Protein AF-A0A838ED15-F1 (afdb_monomer_lite)

Radius of gyration: 22.45 Å; chains: 1; bounding box: 53×64×68 Å

Sequence (338 aa):
MRDLQTLVDGADEAALLLAVDGLCAARDWDELADLARRCRDALELGRQLWAIAMHIDYRLALEGPPAHAAAVLRPGAGRFALGPLTEVAASTHDWDSLAPHIEDPASTGAVAQERVLRGEDLRGRAPLGELPLILGGFEPAYPLPRYRDRSAAFGEPGAATRSLPPARATPPGAALPADAATDALEAVVETWTATSAGQVRAVAADSGAAGAVGLLAAEAALQPITAAEGLALLQWAGASGGAYGRRRGGGAGRFAAWWAAAALAGVEWPEDLAEMEAFGEELGAAIGELSWFRWRAEGAATAGWQLHLAVADPVDGLAWAVAATDRRDDDALPGPRT

Structure (mmCIF, N/CA/C/O backbone):
data_AF-A0A838ED15-F1
#
_entry.id   AF-A0A838ED15-F1
#
loop_
_atom_site.group_PDB
_atom_site.id
_atom_site.type_symbol
_atom_site.label_atom_id
_atom_site.label_alt_id
_atom_site.label_comp_id
_atom_site.label_asym_id
_atom_site.label_entity_id
_atom_site.label_seq_id
_atom_site.pdbx_PDB_ins_code
_atom_site.Cartn_x
_atom_site.Cartn_y
_atom_site.Cartn_z
_atom_site.occupancy
_atom_site.B_iso_or_equiv
_atom_site.auth_seq_id
_atom_site.auth_comp_id
_atom_site.auth_asym_id
_atom_site.auth_atom_id
_atom_site.pdbx_PDB_model_num
ATOM 1 N N . MET A 1 1 ? 15.561 7.613 -40.001 1.00 52.62 1 MET A N 1
ATOM 2 C CA . MET A 1 1 ? 15.620 7.654 -38.526 1.00 52.62 1 MET A CA 1
ATOM 3 C C . MET A 1 1 ? 16.597 8.742 -38.129 1.00 52.62 1 MET A C 1
ATOM 5 O O . MET A 1 1 ? 17.658 8.810 -38.737 1.00 52.62 1 MET A O 1
ATOM 9 N N . ARG A 1 2 ? 16.225 9.635 -37.203 1.00 62.16 2 ARG A N 1
ATOM 10 C CA . ARG A 1 2 ? 17.209 10.506 -36.539 1.00 62.16 2 ARG A CA 1
ATOM 11 C C . ARG A 1 2 ? 18.180 9.594 -35.785 1.00 62.16 2 ARG A C 1
ATOM 13 O O . ARG A 1 2 ? 17.726 8.609 -35.212 1.00 62.16 2 ARG A O 1
ATOM 20 N N . ASP A 1 3 ? 19.472 9.889 -35.824 1.00 87.12 3 ASP A N 1
ATOM 21 C CA . ASP A 1 3 ? 20.458 9.134 -35.053 1.00 87.12 3 ASP A CA 1
ATOM 22 C C . ASP A 1 3 ? 20.213 9.359 -33.551 1.00 87.12 3 ASP A C 1
ATOM 24 O O . ASP A 1 3 ? 20.334 10.483 -33.060 1.00 87.12 3 ASP A O 1
ATOM 28 N N . LEU A 1 4 ? 19.821 8.301 -32.834 1.00 90.12 4 LEU A N 1
ATOM 29 C CA . LEU A 1 4 ? 19.543 8.370 -31.399 1.00 90.12 4 LEU A CA 1
ATOM 30 C C . LEU A 1 4 ? 20.801 8.700 -30.594 1.00 90.12 4 LEU A C 1
ATOM 32 O O . LEU A 1 4 ? 20.693 9.370 -29.569 1.00 90.12 4 LEU A O 1
ATOM 36 N N . GLN A 1 5 ? 21.987 8.301 -31.071 1.00 91.44 5 GLN A N 1
ATOM 37 C CA . GLN A 1 5 ? 23.235 8.645 -30.397 1.00 91.44 5 GLN A CA 1
ATOM 38 C C . GLN A 1 5 ? 23.461 10.156 -30.419 1.00 91.44 5 GLN A C 1
ATOM 40 O O . GLN A 1 5 ? 23.733 10.743 -29.378 1.00 91.44 5 GLN A O 1
ATOM 45 N N . THR A 1 6 ? 23.223 10.807 -31.560 1.00 91.62 6 THR A N 1
ATOM 46 C CA . THR A 1 6 ? 23.259 12.273 -31.663 1.00 91.62 6 THR A CA 1
ATOM 47 C C . THR A 1 6 ? 22.301 12.953 -30.670 1.00 91.62 6 THR A C 1
ATOM 49 O O . THR A 1 6 ? 22.641 13.997 -30.120 1.00 91.62 6 THR A O 1
ATOM 52 N N . LEU A 1 7 ? 21.119 12.383 -30.395 1.00 92.00 7 LEU A N 1
ATOM 53 C CA . LEU A 1 7 ? 20.188 12.947 -29.401 1.00 92.00 7 LEU A CA 1
ATOM 54 C C . LEU A 1 7 ? 20.712 12.801 -27.963 1.00 92.00 7 LEU A C 1
ATOM 56 O O . LEU A 1 7 ? 20.627 13.747 -27.179 1.00 92.00 7 LEU A O 1
ATOM 60 N N . VAL A 1 8 ? 21.296 11.646 -27.633 1.00 92.56 8 VAL A N 1
ATOM 61 C CA . VAL A 1 8 ? 21.947 11.389 -26.336 1.00 92.56 8 VAL A CA 1
ATOM 62 C C . VAL A 1 8 ? 23.158 12.313 -26.145 1.00 92.56 8 VAL A C 1
ATOM 64 O O . VAL A 1 8 ? 23.286 12.973 -25.111 1.00 92.56 8 VAL A O 1
ATOM 67 N N . ASP A 1 9 ? 23.992 12.457 -27.175 1.00 90.31 9 ASP A N 1
ATOM 68 C CA . ASP A 1 9 ? 25.150 13.358 -27.205 1.00 90.31 9 ASP A CA 1
ATOM 69 C C . ASP A 1 9 ? 24.749 14.842 -27.262 1.00 90.31 9 ASP A C 1
ATOM 71 O O . ASP A 1 9 ? 25.534 15.731 -26.927 1.00 90.31 9 ASP A O 1
ATOM 75 N N . GLY A 1 10 ? 23.521 15.149 -27.662 1.00 90.50 10 GLY A N 1
ATOM 76 C CA . GLY A 1 10 ? 22.945 16.486 -27.554 1.00 90.50 10 GLY A CA 1
ATOM 77 C C . GLY A 1 10 ? 22.373 16.783 -26.168 1.00 90.50 10 GLY A C 1
ATOM 78 O O . GLY A 1 10 ? 22.245 17.949 -25.813 1.00 90.50 10 GLY A O 1
ATOM 79 N N . ALA A 1 11 ? 22.057 15.745 -25.383 1.00 90.25 11 ALA A N 1
ATOM 80 C CA . ALA A 1 11 ? 21.231 15.830 -24.176 1.00 90.25 11 ALA A CA 1
ATOM 81 C C . ALA A 1 11 ? 19.904 16.594 -24.398 1.00 90.25 11 ALA A C 1
ATOM 83 O O . ALA A 1 11 ? 19.427 17.307 -23.518 1.00 90.25 11 ALA A O 1
ATOM 84 N N . ASP A 1 12 ? 19.304 16.447 -25.585 1.00 90.19 12 ASP A N 1
ATOM 85 C CA . ASP A 1 12 ? 18.027 17.081 -25.929 1.00 90.19 12 ASP A CA 1
ATOM 86 C C . ASP A 1 12 ? 16.861 16.237 -25.392 1.00 90.19 12 ASP A C 1
ATOM 88 O O . ASP A 1 12 ? 16.354 15.336 -26.063 1.00 90.19 12 ASP A O 1
ATOM 92 N N . GLU A 1 13 ? 16.449 16.510 -24.152 1.00 92.12 13 GLU A N 1
ATOM 93 C CA . GLU A 1 13 ? 15.376 15.778 -23.469 1.00 92.12 13 GLU A CA 1
ATOM 94 C C . GLU A 1 13 ? 14.049 15.801 -24.239 1.00 92.12 13 GLU A C 1
ATOM 96 O O . GLU A 1 13 ? 13.361 14.784 -24.314 1.00 92.12 13 GLU A O 1
ATOM 101 N N . ALA A 1 14 ? 13.693 16.931 -24.857 1.00 93.06 14 ALA A N 1
ATOM 102 C CA . ALA A 1 14 ? 12.443 17.053 -25.602 1.00 93.06 14 ALA A CA 1
ATOM 103 C C . ALA A 1 14 ? 12.462 16.177 -26.862 1.00 93.06 14 ALA A C 1
ATOM 105 O O . ALA A 1 14 ? 11.497 15.458 -27.141 1.00 93.06 14 ALA A O 1
ATOM 106 N N . ALA A 1 15 ? 13.570 16.190 -27.609 1.00 94.50 15 ALA A N 1
ATOM 107 C CA . ALA A 1 15 ? 13.732 15.319 -28.766 1.00 94.50 15 ALA A CA 1
ATOM 108 C C . ALA A 1 15 ? 13.810 13.837 -28.371 1.00 94.50 15 ALA A C 1
ATOM 110 O O . ALA A 1 15 ? 13.270 12.996 -29.092 1.00 94.50 15 ALA A O 1
ATOM 111 N N . LEU A 1 16 ? 14.430 13.517 -27.231 1.00 95.94 16 LEU A N 1
ATOM 112 C CA . LEU A 1 16 ? 14.480 12.160 -26.689 1.00 95.94 16 LEU A CA 1
ATOM 113 C C . LEU A 1 16 ? 13.088 11.656 -26.292 1.00 95.94 16 LEU A C 1
ATOM 115 O O . LEU A 1 16 ? 12.731 10.545 -26.669 1.00 95.94 16 LEU A O 1
ATOM 119 N N . LEU A 1 17 ? 12.261 12.464 -25.622 1.00 95.44 17 LEU A N 1
ATOM 120 C CA . LEU A 1 17 ? 10.881 12.082 -25.291 1.00 95.44 17 LEU A CA 1
ATOM 121 C C . LEU A 1 17 ? 10.036 11.810 -26.545 1.00 95.44 17 LEU A C 1
ATOM 123 O O . LEU A 1 17 ? 9.277 10.843 -26.579 1.00 95.44 17 LEU A O 1
ATOM 127 N N . LEU A 1 18 ? 10.196 12.616 -27.599 1.00 96.00 18 LEU A N 1
ATOM 128 C CA . LEU A 1 18 ? 9.540 12.361 -28.888 1.00 96.00 18 LEU A CA 1
ATOM 129 C C . LEU A 1 18 ? 10.047 11.074 -29.554 1.00 96.00 18 LEU A C 1
ATOM 131 O O . LEU A 1 18 ? 9.269 10.368 -30.195 1.00 96.00 18 LEU A O 1
ATOM 135 N N . ALA A 1 19 ? 11.339 10.762 -29.417 1.00 97.00 19 ALA A N 1
ATOM 136 C CA . ALA A 1 19 ? 11.903 9.511 -29.914 1.00 97.00 19 ALA A CA 1
ATOM 137 C C . ALA A 1 19 ? 11.341 8.302 -29.151 1.00 97.00 19 ALA A C 1
ATOM 139 O O . ALA A 1 19 ? 10.933 7.334 -29.788 1.00 97.00 19 ALA A O 1
ATOM 140 N N . VAL A 1 20 ? 11.237 8.388 -27.820 1.00 97.31 20 VAL A N 1
ATOM 141 C CA . VAL A 1 20 ? 10.620 7.356 -26.971 1.00 97.31 20 VAL A CA 1
ATOM 142 C C . VAL A 1 20 ? 9.184 7.070 -27.407 1.00 97.31 20 VAL A C 1
ATOM 144 O O . VAL A 1 20 ? 8.838 5.910 -27.623 1.00 97.31 20 VAL A O 1
ATOM 147 N N . ASP A 1 21 ? 8.365 8.104 -27.610 1.00 97.19 21 ASP A N 1
ATOM 148 C CA . ASP A 1 21 ? 6.995 7.930 -28.106 1.00 97.19 21 ASP A CA 1
ATOM 149 C C . ASP A 1 21 ? 6.950 7.253 -29.477 1.00 97.19 21 ASP A C 1
ATOM 151 O O . ASP A 1 21 ? 6.117 6.376 -29.706 1.00 97.19 21 ASP A O 1
ATOM 155 N N . GLY A 1 22 ? 7.853 7.640 -30.383 1.00 97.62 22 GLY A N 1
ATOM 156 C CA . GLY A 1 22 ? 7.967 7.034 -31.706 1.00 97.62 22 GLY A CA 1
ATOM 157 C C . GLY A 1 22 ? 8.319 5.546 -31.646 1.00 97.62 22 GLY A C 1
ATOM 158 O O . GLY A 1 22 ? 7.689 4.749 -32.340 1.00 97.62 22 GLY A O 1
ATOM 159 N N . LEU A 1 23 ? 9.278 5.167 -30.795 1.00 97.94 23 LEU A N 1
ATOM 160 C CA . LEU A 1 23 ? 9.679 3.771 -30.588 1.00 97.94 23 LEU A CA 1
ATOM 161 C C . LEU A 1 23 ? 8.544 2.946 -29.969 1.00 97.94 23 LEU A C 1
ATOM 163 O O . LEU A 1 23 ? 8.248 1.859 -30.461 1.00 97.94 23 LEU A O 1
ATOM 167 N N . CYS A 1 24 ? 7.839 3.483 -28.966 1.00 97.62 24 CYS A N 1
ATOM 168 C CA . CYS A 1 24 ? 6.677 2.814 -28.371 1.00 97.62 24 CYS A CA 1
ATOM 169 C C . CYS A 1 24 ? 5.545 2.628 -29.397 1.00 97.62 24 CYS A C 1
ATOM 171 O O . CYS A 1 24 ? 4.972 1.544 -29.505 1.00 97.62 24 CYS A O 1
ATOM 173 N N . ALA A 1 25 ? 5.251 3.652 -30.208 1.00 97.38 25 ALA A N 1
ATOM 174 C CA . ALA A 1 25 ? 4.236 3.572 -31.260 1.00 97.38 25 ALA A CA 1
ATOM 175 C C . ALA A 1 25 ? 4.596 2.548 -32.351 1.00 97.38 25 ALA A C 1
ATOM 177 O O . ALA A 1 25 ? 3.715 1.857 -32.864 1.00 97.38 25 ALA A O 1
ATOM 178 N N . ALA A 1 26 ? 5.884 2.427 -32.685 1.00 97.75 26 ALA A N 1
ATOM 179 C CA . ALA A 1 26 ? 6.403 1.428 -33.617 1.00 97.75 26 ALA A CA 1
ATOM 180 C C . ALA A 1 26 ? 6.573 0.030 -32.993 1.00 97.75 26 ALA A C 1
ATOM 182 O O . ALA A 1 26 ? 6.784 -0.930 -33.731 1.00 97.75 26 ALA A O 1
ATOM 183 N N . ARG A 1 27 ? 6.448 -0.090 -31.661 1.00 97.62 27 ARG A N 1
ATOM 184 C CA . ARG A 1 27 ? 6.739 -1.303 -30.876 1.00 97.62 27 ARG A CA 1
ATOM 185 C C . ARG A 1 27 ? 8.177 -1.802 -31.050 1.00 97.62 27 ARG A C 1
ATOM 187 O O . ARG A 1 27 ? 8.423 -3.006 -31.060 1.00 97.62 27 ARG A O 1
ATOM 194 N N . ASP A 1 28 ? 9.116 -0.873 -31.196 1.00 98.06 28 ASP A N 1
ATOM 195 C CA . ASP A 1 28 ? 10.545 -1.165 -31.316 1.00 98.06 28 ASP A CA 1
ATOM 196 C C . ASP A 1 28 ? 11.189 -1.215 -29.921 1.00 98.06 28 ASP A C 1
ATOM 198 O O . ASP A 1 28 ? 11.820 -0.266 -29.447 1.00 98.06 28 ASP A O 1
ATOM 202 N N . TRP A 1 29 ? 10.912 -2.307 -29.205 1.00 98.12 29 TRP A N 1
ATOM 203 C CA . TRP A 1 29 ? 11.269 -2.468 -27.792 1.00 98.12 29 TRP A CA 1
ATOM 204 C C . TRP A 1 29 ? 12.766 -2.663 -27.564 1.00 98.12 29 TRP A C 1
ATOM 206 O O . TRP A 1 29 ? 13.283 -2.231 -26.533 1.00 98.12 29 TRP A O 1
ATOM 216 N N . ASP A 1 30 ? 13.458 -3.281 -28.521 1.00 98.19 30 ASP A N 1
ATOM 217 C CA . ASP A 1 30 ? 14.901 -3.501 -28.447 1.00 98.19 30 ASP A CA 1
ATOM 218 C C . ASP A 1 30 ? 15.655 -2.174 -28.563 1.00 98.19 30 ASP A C 1
ATOM 220 O O . ASP A 1 30 ? 16.495 -1.873 -27.713 1.00 98.19 30 ASP A O 1
ATOM 224 N N . GLU A 1 31 ? 15.304 -1.328 -29.539 1.00 97.75 31 GLU A N 1
ATOM 225 C CA . GLU A 1 31 ? 15.914 0.001 -29.668 1.00 97.75 31 GLU A CA 1
ATOM 226 C C . GLU A 1 31 ? 15.544 0.903 -28.478 1.00 97.75 31 GLU A C 1
ATOM 228 O O . GLU A 1 31 ? 16.357 1.708 -28.023 1.00 97.75 31 GLU A O 1
ATOM 233 N N . LEU A 1 32 ? 14.340 0.746 -27.913 1.00 97.56 32 LEU A N 1
ATOM 234 C CA . LEU A 1 32 ? 13.932 1.459 -26.703 1.00 97.56 32 LEU A CA 1
ATOM 235 C C . LEU A 1 32 ? 14.777 1.049 -25.480 1.00 97.56 32 LEU A C 1
ATOM 237 O O . LEU A 1 32 ? 15.263 1.915 -24.747 1.00 97.56 32 LEU A O 1
ATOM 241 N N . ALA A 1 33 ? 14.995 -0.251 -25.271 1.00 96.81 33 ALA A N 1
ATOM 242 C CA . ALA A 1 33 ? 15.857 -0.761 -24.204 1.00 96.81 33 ALA A CA 1
ATOM 243 C C . ALA A 1 33 ? 17.319 -0.323 -24.393 1.00 96.81 33 ALA A C 1
ATOM 245 O O . ALA A 1 33 ? 17.990 0.064 -23.428 1.00 96.81 33 ALA A O 1
ATOM 246 N N . ASP A 1 34 ? 17.798 -0.319 -25.637 1.00 96.81 34 ASP A N 1
ATOM 247 C CA . ASP A 1 34 ? 19.131 0.162 -25.971 1.00 96.81 34 ASP A CA 1
ATOM 248 C C . ASP A 1 34 ? 19.282 1.669 -25.710 1.00 96.81 34 ASP A C 1
ATOM 250 O O . ASP A 1 34 ? 20.266 2.097 -25.102 1.00 96.81 34 ASP A O 1
ATOM 254 N N . LEU A 1 35 ? 18.274 2.478 -26.051 1.00 96.38 35 LEU A N 1
ATOM 255 C CA . LEU A 1 35 ? 18.242 3.904 -25.724 1.00 96.38 35 LEU A CA 1
ATOM 256 C C . LEU A 1 35 ? 18.311 4.140 -24.208 1.00 96.38 35 LEU A C 1
ATOM 258 O O . LEU A 1 35 ? 19.074 4.996 -23.759 1.00 96.38 35 LEU A O 1
ATOM 262 N N . ALA A 1 36 ? 17.580 3.362 -23.403 1.00 94.56 36 ALA A N 1
ATOM 263 C CA . ALA A 1 36 ? 17.647 3.462 -21.944 1.00 94.56 36 ALA A CA 1
ATOM 264 C C . ALA A 1 36 ? 19.059 3.186 -21.411 1.00 94.56 36 ALA A C 1
ATOM 266 O O . ALA A 1 36 ? 19.534 3.887 -20.514 1.00 94.56 36 ALA A O 1
ATOM 267 N N . ARG A 1 37 ? 19.747 2.185 -21.975 1.00 93.50 37 ARG A N 1
ATOM 268 C CA . ARG A 1 37 ? 21.146 1.881 -21.652 1.00 93.50 37 ARG A CA 1
ATOM 269 C C . ARG A 1 37 ? 22.058 3.051 -22.021 1.00 93.50 37 ARG A C 1
ATOM 271 O O . ARG A 1 37 ? 22.759 3.540 -21.145 1.00 93.50 37 ARG A O 1
ATOM 278 N N . ARG A 1 38 ? 21.968 3.582 -23.246 1.00 94.56 38 ARG A N 1
ATOM 279 C CA . ARG A 1 38 ? 22.754 4.756 -23.681 1.00 94.56 38 ARG A CA 1
ATOM 280 C C . ARG A 1 38 ? 22.522 5.978 -22.784 1.00 94.56 38 ARG A C 1
ATOM 282 O O . ARG A 1 38 ? 23.474 6.670 -22.438 1.00 94.56 38 ARG A O 1
ATOM 289 N N . CYS A 1 39 ? 21.280 6.238 -22.366 1.00 93.25 39 CYS A N 1
ATOM 290 C CA . CYS A 1 39 ? 20.963 7.326 -21.435 1.00 93.25 39 CYS A CA 1
ATOM 291 C C . CYS A 1 39 ? 21.580 7.122 -20.041 1.00 93.25 39 CYS A C 1
ATOM 293 O O . CYS A 1 39 ? 21.964 8.106 -19.409 1.00 93.25 39 CYS A O 1
ATOM 295 N N . ARG A 1 40 ? 21.683 5.876 -19.557 1.00 90.00 40 ARG A N 1
ATOM 296 C CA . ARG A 1 40 ? 22.376 5.557 -18.298 1.00 90.00 40 ARG A CA 1
ATOM 297 C C . ARG A 1 40 ? 23.888 5.716 -18.439 1.00 90.00 40 ARG A C 1
ATOM 299 O O . ARG A 1 40 ? 24.482 6.398 -17.614 1.00 90.00 40 ARG A O 1
ATOM 306 N N . ASP A 1 41 ? 24.476 5.186 -19.507 1.00 89.94 41 ASP A N 1
ATOM 307 C CA . ASP A 1 41 ? 25.917 5.285 -19.783 1.00 89.94 41 ASP A CA 1
ATOM 308 C C . ASP A 1 41 ? 26.352 6.761 -19.936 1.00 89.94 41 ASP A C 1
ATOM 310 O O . ASP A 1 41 ? 27.415 7.175 -19.479 1.00 89.94 41 ASP A O 1
ATOM 314 N N . ALA A 1 42 ? 25.483 7.610 -20.495 1.00 88.12 42 ALA A N 1
ATOM 315 C CA . ALA A 1 42 ? 25.716 9.047 -20.631 1.00 88.12 42 ALA A CA 1
ATOM 316 C C . ALA A 1 42 ? 25.873 9.797 -19.288 1.00 88.12 42 ALA A C 1
ATOM 318 O O . ALA A 1 42 ? 26.478 10.875 -19.269 1.00 88.12 42 ALA A O 1
ATOM 319 N N . LEU A 1 43 ? 25.380 9.246 -18.169 1.00 80.81 43 LEU A N 1
ATOM 320 C CA . LEU A 1 43 ? 25.602 9.816 -16.831 1.00 80.81 43 LEU A CA 1
ATOM 321 C C . LEU A 1 43 ? 27.081 9.790 -16.450 1.00 80.81 43 LEU A C 1
ATOM 323 O O . LEU A 1 43 ? 27.574 10.759 -15.874 1.00 80.81 43 LEU A O 1
ATOM 327 N N . GLU A 1 44 ? 27.800 8.729 -16.822 1.00 77.38 44 GLU A N 1
ATOM 328 C CA . GLU A 1 44 ? 29.245 8.610 -16.587 1.00 77.38 44 GLU A CA 1
ATOM 329 C C . GLU A 1 44 ? 30.034 9.685 -17.353 1.00 77.38 44 GLU A C 1
ATOM 331 O O . GLU A 1 44 ? 31.123 10.085 -16.946 1.00 77.38 44 GLU A O 1
ATOM 336 N N . LEU A 1 45 ? 29.439 10.220 -18.423 1.00 75.75 45 LEU A N 1
ATOM 337 C CA . LEU A 1 45 ? 29.967 11.309 -19.246 1.00 75.75 45 LEU A CA 1
ATOM 338 C C . LEU A 1 45 ? 29.454 12.699 -18.815 1.00 75.75 45 LEU A C 1
ATOM 340 O O . LEU A 1 45 ? 29.648 13.680 -19.533 1.00 75.75 45 LEU A O 1
ATOM 344 N N . GLY A 1 46 ? 28.792 12.800 -17.655 1.00 82.12 46 GLY A N 1
ATOM 345 C CA . GLY A 1 46 ? 28.328 14.059 -17.063 1.00 82.12 46 GLY A CA 1
ATOM 346 C C . GLY A 1 46 ? 26.983 14.578 -17.586 1.00 82.12 46 GLY A C 1
ATOM 347 O O . GLY A 1 46 ? 26.621 15.719 -17.297 1.00 82.12 46 GLY A O 1
ATOM 348 N N . ARG A 1 47 ? 26.224 13.775 -18.344 1.00 84.50 47 ARG A N 1
ATOM 349 C CA . ARG A 1 47 ? 24.917 14.171 -18.901 1.00 84.50 47 ARG A CA 1
ATOM 350 C C . ARG A 1 47 ? 23.778 13.697 -18.008 1.00 84.50 47 ARG A C 1
ATOM 352 O O . ARG A 1 47 ? 23.702 12.525 -17.665 1.00 84.50 47 ARG A O 1
ATOM 359 N N . GLN A 1 48 ? 22.835 14.576 -17.678 1.00 86.81 48 GLN A N 1
ATOM 360 C CA . GLN A 1 48 ? 21.748 14.275 -16.735 1.00 86.81 48 GLN A CA 1
ATOM 361 C C . GLN A 1 48 ? 20.529 13.587 -17.386 1.00 86.81 48 GLN A C 1
ATOM 363 O O . GLN A 1 48 ? 19.397 13.992 -17.169 1.00 86.81 48 GLN A O 1
ATOM 368 N N . LEU A 1 49 ? 20.726 12.502 -18.145 1.00 91.69 49 LEU A N 1
ATOM 369 C CA . LEU A 1 49 ? 19.643 11.809 -18.877 1.00 91.69 49 LEU A CA 1
ATOM 370 C C . LEU A 1 49 ? 18.923 10.701 -18.084 1.00 91.69 49 LEU A C 1
ATOM 372 O O . LEU A 1 49 ? 18.138 9.929 -18.639 1.00 91.69 49 LEU A O 1
ATOM 376 N N . TRP A 1 50 ? 19.149 10.626 -16.771 1.00 88.56 50 TRP A N 1
ATOM 377 C CA . TRP A 1 50 ? 18.536 9.626 -15.889 1.00 88.56 50 TRP A CA 1
ATOM 378 C C . TRP A 1 50 ? 16.997 9.681 -15.902 1.00 88.56 50 TRP A C 1
ATOM 380 O O . TRP A 1 50 ? 16.351 8.635 -15.855 1.00 88.56 50 TRP A O 1
ATOM 390 N N . ALA A 1 51 ? 16.406 10.878 -16.021 1.00 89.75 51 ALA A N 1
ATOM 391 C CA . ALA A 1 51 ? 14.957 11.068 -16.109 1.00 89.75 51 ALA A CA 1
ATOM 392 C C . ALA A 1 51 ? 14.353 10.392 -17.350 1.00 89.75 51 ALA A C 1
ATOM 394 O O . ALA A 1 51 ? 13.320 9.728 -17.253 1.00 89.75 51 ALA A O 1
ATOM 395 N N . ILE A 1 52 ? 15.043 10.487 -18.492 1.00 93.75 52 ILE A N 1
ATOM 396 C CA . ILE A 1 52 ? 14.650 9.818 -19.735 1.00 93.75 52 ILE A CA 1
ATOM 397 C C . ILE A 1 52 ? 14.773 8.302 -19.585 1.00 93.75 52 ILE A C 1
ATOM 399 O O . ILE A 1 52 ? 13.818 7.591 -19.883 1.00 93.75 52 ILE A O 1
ATOM 403 N N . ALA A 1 53 ? 15.898 7.799 -19.062 1.00 93.38 53 ALA A N 1
ATOM 404 C CA . ALA A 1 53 ? 16.097 6.361 -18.866 1.00 93.38 53 ALA A CA 1
ATOM 405 C C . ALA A 1 53 ? 15.017 5.735 -17.966 1.00 93.38 53 ALA A C 1
ATOM 407 O O . ALA A 1 53 ? 14.488 4.676 -18.283 1.00 93.38 53 ALA A O 1
ATOM 408 N N . MET A 1 54 ? 14.641 6.401 -16.872 1.00 92.31 54 MET A N 1
ATOM 409 C CA . MET A 1 54 ? 13.558 5.927 -16.005 1.00 92.31 54 MET A CA 1
ATOM 410 C C . MET A 1 54 ? 12.182 6.007 -16.662 1.00 92.31 54 MET A C 1
ATOM 412 O O . MET A 1 54 ? 11.345 5.143 -16.413 1.00 92.31 54 MET A O 1
ATOM 416 N N . HIS A 1 55 ? 11.919 7.047 -17.462 1.00 94.81 55 HIS A N 1
ATOM 417 C CA . HIS A 1 55 ? 10.679 7.110 -18.227 1.00 94.81 55 HIS A CA 1
ATOM 418 C C . HIS A 1 55 ? 10.608 5.937 -19.205 1.00 94.81 55 HIS A C 1
ATOM 420 O O . HIS A 1 55 ? 9.570 5.295 -19.301 1.00 94.81 55 HIS A O 1
ATOM 426 N N . ILE A 1 56 ? 11.721 5.597 -19.858 1.00 96.44 56 ILE A N 1
ATOM 427 C CA . ILE A 1 56 ? 11.798 4.415 -20.713 1.00 96.44 56 ILE A CA 1
ATOM 428 C C . ILE A 1 56 ? 11.556 3.131 -19.914 1.00 96.44 56 ILE A C 1
ATOM 430 O O . ILE A 1 56 ? 10.723 2.333 -20.329 1.00 96.44 56 ILE A O 1
ATOM 434 N N . ASP A 1 57 ? 12.208 2.945 -18.761 1.00 96.62 57 ASP A N 1
ATOM 435 C CA . ASP A 1 57 ? 11.982 1.770 -17.907 1.00 96.62 57 ASP A CA 1
ATOM 436 C C . ASP A 1 57 ? 10.491 1.653 -17.514 1.00 96.62 57 ASP A C 1
ATOM 438 O O . ASP A 1 57 ? 9.910 0.572 -17.558 1.00 96.62 57 ASP A O 1
ATOM 442 N N . TYR A 1 58 ? 9.826 2.775 -17.217 1.00 97.19 58 TYR A N 1
ATOM 443 C CA . TYR A 1 58 ? 8.379 2.813 -16.984 1.00 97.19 58 TYR A CA 1
ATOM 444 C C . TYR A 1 58 ? 7.560 2.390 -18.214 1.00 97.19 58 TYR A C 1
ATOM 446 O O . TYR A 1 58 ? 6.634 1.590 -18.082 1.00 97.19 58 TYR A O 1
ATOM 454 N N . ARG A 1 59 ? 7.894 2.895 -19.410 1.00 97.69 59 ARG A N 1
ATOM 455 C CA . ARG A 1 59 ? 7.213 2.522 -20.663 1.00 97.69 59 ARG A CA 1
ATOM 456 C C . ARG A 1 59 ? 7.421 1.044 -20.997 1.00 97.69 59 ARG A C 1
ATOM 458 O O . ARG A 1 59 ? 6.468 0.391 -21.404 1.00 97.69 59 ARG A O 1
ATOM 465 N N . LEU A 1 60 ? 8.620 0.502 -20.772 1.00 98.12 60 LEU A N 1
ATOM 466 C CA . LEU A 1 60 ? 8.920 -0.922 -20.949 1.00 98.12 60 LEU A CA 1
ATOM 467 C C . LEU A 1 60 ? 8.105 -1.790 -19.984 1.00 98.12 60 LEU A C 1
ATOM 469 O O . LEU A 1 60 ? 7.503 -2.761 -20.429 1.00 98.12 60 LEU A O 1
ATOM 473 N N . ALA A 1 61 ? 8.016 -1.414 -18.704 1.00 98.19 61 ALA A N 1
ATOM 474 C CA . ALA A 1 61 ? 7.179 -2.117 -17.730 1.00 98.19 61 ALA A CA 1
ATOM 475 C C . ALA A 1 61 ? 5.688 -2.085 -18.111 1.00 98.19 61 ALA A C 1
ATOM 477 O O . ALA A 1 61 ? 4.994 -3.087 -17.969 1.00 98.19 61 ALA A O 1
ATOM 478 N N . LEU A 1 62 ? 5.185 -0.941 -18.586 1.00 98.12 62 LEU A N 1
ATOM 479 C CA . LEU A 1 62 ? 3.766 -0.754 -18.892 1.00 98.12 62 LEU A CA 1
ATOM 480 C C . LEU A 1 62 ? 3.340 -1.393 -20.225 1.00 98.12 62 LEU A C 1
ATOM 482 O O . LEU A 1 62 ? 2.290 -2.030 -20.285 1.00 98.12 62 LEU A O 1
ATOM 486 N N . GLU A 1 63 ? 4.113 -1.175 -21.290 1.00 98.12 63 GLU A N 1
ATOM 487 C CA . GLU A 1 63 ? 3.707 -1.422 -22.686 1.00 98.12 63 GLU A CA 1
ATOM 488 C C . GLU A 1 63 ? 4.552 -2.483 -23.402 1.00 98.12 63 GLU A C 1
ATOM 490 O O . GLU A 1 63 ? 4.118 -3.004 -24.433 1.00 98.12 63 GLU A O 1
ATOM 495 N N . GLY A 1 64 ? 5.749 -2.786 -22.890 1.00 98.12 64 GLY A N 1
ATOM 496 C CA . GLY A 1 64 ? 6.640 -3.781 -23.477 1.00 98.12 64 GLY A CA 1
ATOM 497 C C . GLY A 1 64 ? 6.093 -5.204 -23.327 1.00 98.12 64 GLY A C 1
ATOM 498 O O . GLY A 1 64 ? 5.260 -5.455 -22.461 1.00 98.12 64 GLY A O 1
ATOM 499 N N . PRO A 1 65 ? 6.546 -6.159 -24.158 1.00 98.38 65 PRO A N 1
ATOM 500 C CA . PRO A 1 65 ? 6.222 -7.571 -23.981 1.00 98.38 65 PRO A CA 1
ATOM 501 C C . PRO A 1 65 ? 6.865 -8.122 -22.692 1.00 98.38 65 PRO A C 1
ATOM 503 O O . PRO A 1 65 ? 7.799 -7.505 -22.167 1.00 98.38 65 PRO A O 1
ATOM 506 N N . PRO A 1 66 ? 6.447 -9.311 -22.211 1.00 98.50 66 PRO A N 1
ATOM 507 C CA . PRO A 1 66 ? 6.807 -9.790 -20.876 1.00 98.50 66 PRO A CA 1
ATOM 508 C C . PRO A 1 66 ? 8.310 -9.792 -20.565 1.00 98.50 66 PRO A C 1
ATOM 510 O O . PRO A 1 66 ? 8.707 -9.378 -19.481 1.00 98.50 66 PRO A O 1
ATOM 513 N N . ALA A 1 67 ? 9.160 -10.185 -21.519 1.00 98.19 67 ALA A N 1
ATOM 514 C CA . ALA A 1 67 ? 10.611 -10.198 -21.331 1.00 98.19 67 ALA A CA 1
ATOM 515 C C . ALA A 1 67 ? 11.201 -8.790 -21.118 1.00 98.19 67 ALA A C 1
ATOM 517 O O . ALA A 1 67 ? 12.027 -8.592 -20.228 1.00 98.19 67 ALA A O 1
ATOM 518 N N . HIS A 1 68 ? 10.758 -7.796 -21.893 1.00 98.50 68 HIS A N 1
ATOM 519 C CA . HIS A 1 68 ? 11.210 -6.406 -21.760 1.00 98.50 68 HIS A CA 1
ATOM 520 C C . HIS A 1 68 ? 10.640 -5.737 -20.510 1.00 98.50 68 HIS A C 1
ATOM 522 O O . HIS A 1 68 ? 11.348 -4.977 -19.850 1.00 98.50 68 HIS A O 1
ATOM 528 N N . ALA A 1 69 ? 9.387 -6.043 -20.163 1.00 98.31 69 ALA A N 1
ATOM 529 C CA . ALA A 1 69 ? 8.765 -5.572 -18.932 1.00 98.31 69 ALA A CA 1
ATOM 530 C C . ALA A 1 69 ? 9.476 -6.137 -17.693 1.00 98.31 69 ALA A C 1
ATOM 532 O O . ALA A 1 69 ? 9.760 -5.390 -16.762 1.00 98.31 69 ALA A O 1
ATOM 533 N N . ALA A 1 70 ? 9.826 -7.427 -17.695 1.00 97.88 70 ALA A N 1
ATOM 534 C CA . ALA A 1 70 ? 10.550 -8.068 -16.601 1.00 97.88 70 ALA A CA 1
ATOM 535 C C . ALA A 1 70 ? 12.000 -7.569 -16.468 1.00 97.88 70 ALA A C 1
ATOM 537 O O . ALA A 1 70 ? 12.471 -7.365 -15.351 1.00 97.88 70 ALA A O 1
ATOM 538 N N . ALA A 1 71 ? 12.688 -7.287 -17.581 1.00 96.25 71 ALA A N 1
ATOM 539 C CA . ALA A 1 71 ? 14.086 -6.837 -17.581 1.00 96.25 71 ALA A CA 1
ATOM 540 C C . ALA A 1 71 ? 14.326 -5.511 -16.830 1.00 96.25 71 ALA A C 1
ATOM 542 O O . ALA A 1 71 ? 15.447 -5.215 -16.406 1.00 96.25 71 ALA A O 1
ATOM 543 N N . VAL A 1 72 ? 13.285 -4.691 -16.658 1.00 95.81 72 VAL A N 1
ATOM 544 C CA . VAL A 1 72 ? 13.365 -3.420 -15.922 1.00 95.81 72 VAL A CA 1
ATOM 545 C C . VAL A 1 72 ? 12.958 -3.546 -14.449 1.00 95.81 72 VAL A C 1
ATOM 547 O O . VAL A 1 72 ? 13.146 -2.593 -13.688 1.00 95.81 72 VAL A O 1
ATOM 550 N N . LEU A 1 73 ? 12.462 -4.712 -14.018 1.00 95.56 73 LEU A N 1
ATOM 551 C CA . LEU A 1 73 ? 12.084 -4.990 -12.631 1.00 95.56 73 LEU A CA 1
ATOM 552 C C . LEU A 1 73 ? 13.330 -5.301 -11.806 1.00 95.56 73 LEU A C 1
ATOM 554 O O . LEU A 1 73 ? 13.808 -6.430 -11.748 1.00 95.56 73 LEU A O 1
ATOM 558 N N . ARG A 1 74 ? 13.887 -4.257 -11.194 1.00 88.88 74 ARG A N 1
ATOM 559 C CA . ARG A 1 74 ? 15.066 -4.356 -10.331 1.00 88.88 74 ARG A CA 1
ATOM 560 C C . ARG A 1 74 ? 14.831 -3.573 -9.043 1.00 88.88 74 ARG A C 1
ATOM 562 O O . ARG A 1 74 ? 14.178 -2.523 -9.094 1.00 88.88 74 ARG A O 1
ATOM 569 N N . PRO A 1 75 ? 15.408 -3.998 -7.908 1.00 83.19 75 PRO A N 1
ATOM 570 C CA . PRO A 1 75 ? 15.338 -3.237 -6.668 1.00 83.19 75 PRO A CA 1
ATOM 571 C C . PRO A 1 75 ? 15.788 -1.784 -6.869 1.00 83.19 75 PRO A C 1
ATOM 573 O O . PRO A 1 75 ? 16.856 -1.510 -7.415 1.00 83.19 75 PRO A O 1
ATOM 576 N N . GLY A 1 76 ? 14.946 -0.834 -6.461 1.00 75.56 76 GLY A N 1
ATOM 577 C CA . GLY A 1 76 ? 15.215 0.603 -6.594 1.00 75.56 76 GLY A CA 1
ATOM 578 C C . GLY A 1 76 ? 15.046 1.196 -8.003 1.00 75.56 76 GLY A C 1
ATOM 579 O O . GLY A 1 76 ? 15.141 2.419 -8.146 1.00 75.56 76 GLY A O 1
ATOM 580 N N . ALA A 1 77 ? 14.762 0.390 -9.035 1.00 78.88 77 ALA A N 1
ATOM 581 C CA . ALA A 1 77 ? 14.445 0.893 -10.372 1.00 78.88 77 ALA A CA 1
ATOM 582 C C . ALA A 1 77 ? 13.095 1.624 -10.401 1.00 78.88 77 ALA A C 1
ATOM 584 O O . ALA A 1 77 ? 12.211 1.389 -9.578 1.00 78.88 77 ALA A O 1
ATOM 585 N N . GLY A 1 78 ? 12.953 2.566 -11.339 1.00 69.94 78 GLY A N 1
ATOM 586 C CA . GLY A 1 78 ? 11.737 3.372 -11.470 1.00 69.94 78 GLY A CA 1
ATOM 587 C C . GLY A 1 78 ? 11.411 4.192 -10.222 1.00 69.94 78 GLY A C 1
ATOM 588 O O . GLY A 1 78 ? 10.257 4.542 -10.006 1.00 69.94 78 GLY A O 1
ATOM 589 N N . ARG A 1 79 ? 12.417 4.535 -9.401 1.00 72.00 79 ARG A N 1
ATOM 590 C CA . ARG A 1 79 ? 12.246 5.288 -8.148 1.00 72.00 79 ARG A CA 1
ATOM 591 C C . ARG A 1 79 ? 11.345 6.513 -8.338 1.00 72.00 79 ARG A C 1
ATOM 593 O O . ARG A 1 79 ? 10.581 6.846 -7.440 1.00 72.00 79 ARG A O 1
ATOM 600 N N . PHE A 1 80 ? 11.473 7.221 -9.461 1.00 78.31 80 PHE A N 1
ATOM 601 C CA . PHE A 1 80 ? 10.691 8.423 -9.786 1.00 78.31 80 PHE A CA 1
ATOM 602 C C . PHE A 1 80 ? 9.666 8.192 -10.908 1.00 78.31 80 PHE A C 1
ATOM 604 O O . PHE A 1 80 ? 9.173 9.150 -11.499 1.00 78.31 80 PHE A O 1
ATOM 611 N N . ALA A 1 81 ? 9.373 6.934 -11.234 1.00 86.94 81 ALA A N 1
ATOM 612 C CA . ALA A 1 81 ? 8.263 6.608 -12.109 1.00 86.94 81 ALA A CA 1
ATOM 613 C C . ALA A 1 81 ? 6.933 6.924 -11.407 1.00 86.94 81 ALA A C 1
ATOM 615 O O . ALA A 1 81 ? 6.875 7.165 -10.199 1.00 86.94 81 ALA A O 1
ATOM 616 N N . LEU A 1 82 ? 5.845 6.894 -12.176 1.00 90.69 82 LEU A N 1
ATOM 617 C CA . LEU A 1 82 ? 4.502 7.166 -11.660 1.00 90.69 82 LEU A CA 1
ATOM 618 C C . LEU A 1 82 ? 4.044 6.135 -10.612 1.00 90.69 82 LEU A C 1
ATOM 620 O O . LEU A 1 82 ? 3.131 6.406 -9.839 1.00 90.69 82 LEU A O 1
ATOM 624 N N . GLY A 1 83 ? 4.669 4.961 -10.570 1.00 92.00 83 GLY A N 1
ATOM 625 C CA . GLY A 1 83 ? 4.497 3.950 -9.535 1.00 92.00 83 GLY A CA 1
ATOM 626 C C . GLY A 1 83 ? 5.636 2.929 -9.567 1.00 92.00 83 GLY A C 1
ATOM 627 O O . GLY A 1 83 ? 6.460 2.976 -10.486 1.00 92.00 83 GLY A O 1
ATOM 628 N N . PRO A 1 84 ? 5.691 2.011 -8.589 1.00 94.56 84 PRO A N 1
ATOM 629 C CA . PRO A 1 84 ? 6.647 0.908 -8.593 1.00 94.56 84 PRO A CA 1
ATOM 630 C C . PRO A 1 84 ? 6.533 0.093 -9.880 1.00 94.56 84 PRO A C 1
ATOM 632 O O . PRO A 1 84 ? 5.430 -0.272 -10.286 1.00 94.56 84 PRO A O 1
ATOM 635 N N . LEU A 1 85 ? 7.662 -0.229 -10.516 1.00 97.00 85 LEU A N 1
ATOM 636 C CA . LEU A 1 85 ? 7.639 -0.938 -11.802 1.00 97.00 85 LEU A CA 1
ATOM 637 C C . LEU A 1 85 ? 7.001 -2.330 -11.700 1.00 97.00 85 LEU A C 1
ATOM 639 O O . LEU A 1 85 ? 6.383 -2.778 -12.659 1.00 97.00 85 LEU A O 1
ATOM 643 N N . THR A 1 86 ? 7.078 -2.978 -10.535 1.00 96.75 86 THR A N 1
ATOM 644 C CA . THR A 1 86 ? 6.412 -4.260 -10.259 1.00 96.75 86 THR A CA 1
ATOM 645 C C . THR A 1 86 ? 4.886 -4.137 -10.314 1.00 96.75 86 THR A C 1
ATOM 647 O O . THR A 1 86 ? 4.229 -4.956 -10.949 1.00 96.75 86 THR A O 1
ATOM 650 N N . GLU A 1 87 ? 4.316 -3.074 -9.738 1.00 96.94 87 GLU A N 1
ATOM 651 C CA . GLU A 1 87 ? 2.880 -2.766 -9.803 1.00 96.94 87 GLU A CA 1
ATOM 652 C C . GLU A 1 87 ? 2.447 -2.340 -11.216 1.00 96.94 87 GLU A C 1
ATOM 654 O O . GLU A 1 87 ? 1.361 -2.708 -11.676 1.00 96.94 87 GLU A O 1
ATOM 659 N N . VAL A 1 88 ? 3.302 -1.591 -11.921 1.00 97.75 88 VAL A N 1
ATOM 660 C CA . VAL A 1 88 ? 3.064 -1.155 -13.305 1.00 97.75 88 VAL A CA 1
ATOM 661 C C . VAL A 1 88 ? 3.034 -2.355 -14.253 1.00 97.75 88 VAL A C 1
ATOM 663 O O . VAL A 1 88 ? 2.041 -2.529 -14.956 1.00 97.75 88 VAL A O 1
ATOM 666 N N . ALA A 1 89 ? 4.050 -3.220 -14.234 1.00 98.25 89 ALA A N 1
ATOM 667 C CA . ALA A 1 89 ? 4.104 -4.409 -15.086 1.00 98.25 89 ALA A CA 1
ATOM 668 C C . ALA A 1 89 ? 2.954 -5.377 -14.789 1.00 98.25 89 ALA A C 1
ATOM 670 O O . ALA A 1 89 ? 2.258 -5.826 -15.702 1.00 98.25 89 ALA A O 1
ATOM 671 N N . ALA A 1 90 ? 2.668 -5.606 -13.504 1.00 98.12 90 ALA A N 1
ATOM 672 C CA . ALA A 1 90 ? 1.526 -6.402 -13.077 1.00 98.12 90 ALA A CA 1
ATOM 673 C C . ALA A 1 90 ? 0.176 -5.798 -13.500 1.00 98.12 90 ALA A C 1
ATOM 675 O O . ALA A 1 90 ? -0.825 -6.504 -13.479 1.00 98.12 90 ALA A O 1
ATOM 676 N N . SER A 1 91 ? 0.088 -4.514 -13.874 1.00 97.75 91 SER A N 1
ATOM 677 C CA . SER A 1 91 ? -1.167 -3.910 -14.349 1.00 97.75 91 SER A CA 1
ATOM 678 C C . SER A 1 91 ? -1.563 -4.323 -15.768 1.00 97.75 91 SER A C 1
ATOM 680 O O . SER A 1 91 ? -2.746 -4.248 -16.100 1.00 97.75 91 SER A O 1
ATOM 682 N N . THR A 1 92 ? -0.611 -4.791 -16.576 1.00 97.94 92 THR A N 1
ATOM 683 C CA . THR A 1 92 ? -0.830 -5.146 -17.988 1.00 97.94 92 THR A CA 1
ATOM 684 C C . THR A 1 92 ? -0.490 -6.594 -18.323 1.00 97.94 92 THR A C 1
ATOM 686 O O . THR A 1 92 ? -0.934 -7.084 -19.359 1.00 97.94 92 THR A O 1
ATOM 689 N N . HIS A 1 93 ? 0.208 -7.299 -17.433 1.00 98.50 93 HIS A N 1
ATOM 690 C CA . HIS A 1 93 ? 0.614 -8.688 -17.621 1.00 98.50 93 HIS A CA 1
ATOM 691 C C . HIS A 1 93 ? 0.079 -9.598 -16.517 1.00 98.50 93 HIS A C 1
ATOM 693 O O . HIS A 1 93 ? -0.078 -9.161 -15.375 1.00 98.50 93 HIS A O 1
ATOM 699 N N . ASP A 1 94 ? -0.177 -10.860 -16.855 1.00 98.38 94 ASP A N 1
ATOM 700 C CA . ASP A 1 94 ? -0.460 -11.923 -15.888 1.00 98.38 94 ASP A CA 1
ATOM 701 C C . ASP A 1 94 ? 0.822 -12.515 -15.279 1.00 98.38 94 ASP A C 1
ATOM 703 O O . ASP A 1 94 ? 1.940 -12.217 -15.711 1.00 98.38 94 ASP A O 1
ATOM 707 N N . TRP A 1 95 ? 0.660 -13.333 -14.237 1.00 98.38 95 TRP A N 1
ATOM 708 C CA . TRP A 1 95 ? 1.787 -13.997 -13.583 1.00 98.38 95 TRP A CA 1
ATOM 709 C C . TRP A 1 95 ? 2.573 -14.903 -14.535 1.00 98.38 95 TRP A C 1
ATOM 711 O O . TRP A 1 95 ? 3.796 -14.794 -14.611 1.00 98.38 95 TRP A O 1
ATOM 721 N N . ASP A 1 96 ? 1.882 -15.777 -15.272 1.00 98.12 96 ASP A N 1
ATOM 722 C CA . ASP A 1 96 ? 2.523 -16.830 -16.067 1.00 98.12 96 ASP A CA 1
ATOM 723 C C . ASP A 1 96 ? 3.356 -16.264 -17.229 1.00 98.12 96 ASP A C 1
ATOM 725 O O . ASP A 1 96 ? 4.340 -16.883 -17.638 1.00 98.12 96 ASP A O 1
ATOM 729 N N . SER A 1 97 ? 3.001 -15.084 -17.747 1.00 98.06 97 SER A N 1
ATOM 730 C CA . SER A 1 97 ? 3.796 -14.397 -18.767 1.00 98.06 97 SER A CA 1
ATOM 731 C C . SER A 1 97 ? 5.022 -13.683 -18.199 1.00 98.06 97 SER A C 1
ATOM 733 O O . SER A 1 97 ? 6.069 -13.715 -18.841 1.00 98.06 97 SER A O 1
ATOM 735 N N . LEU A 1 98 ? 4.935 -13.054 -17.020 1.00 97.94 98 LEU A N 1
ATOM 736 C CA . LEU A 1 98 ? 6.059 -12.317 -16.424 1.00 97.94 98 LEU A CA 1
ATOM 737 C C . LEU A 1 98 ? 7.057 -13.220 -15.700 1.00 97.94 98 LEU A C 1
ATOM 739 O O . LEU A 1 98 ? 8.262 -13.062 -15.887 1.00 97.94 98 LEU A O 1
ATOM 743 N N . ALA A 1 99 ? 6.573 -14.141 -14.866 1.00 97.75 99 ALA A N 1
ATOM 744 C CA . ALA A 1 99 ? 7.390 -14.899 -13.919 1.00 97.75 99 ALA A CA 1
ATOM 745 C C . ALA A 1 99 ? 8.609 -15.610 -14.541 1.00 97.75 99 ALA A C 1
ATOM 747 O O . ALA A 1 99 ? 9.676 -15.557 -13.928 1.00 97.75 99 ALA A O 1
ATOM 748 N N . PRO A 1 100 ? 8.536 -16.201 -15.755 1.00 98.00 100 PRO A N 1
ATOM 749 C CA . PRO A 1 100 ? 9.696 -16.836 -16.388 1.00 98.00 100 PRO A CA 1
ATOM 750 C C . PRO A 1 100 ? 10.859 -15.886 -16.708 1.00 98.00 100 PRO A C 1
ATOM 752 O O . PRO A 1 100 ? 11.956 -16.353 -17.007 1.00 98.00 100 PRO A O 1
ATOM 755 N N . HIS A 1 101 ? 10.620 -14.573 -16.699 1.00 98.06 101 HIS A N 1
ATOM 756 C CA . HIS A 1 101 ? 11.585 -13.551 -17.098 1.00 98.06 101 HIS A CA 1
ATOM 757 C C . HIS A 1 101 ? 12.112 -12.706 -15.930 1.00 98.06 101 HIS A C 1
ATOM 759 O O . HIS A 1 101 ? 13.015 -11.898 -16.138 1.00 98.06 101 HIS A O 1
ATOM 765 N N . ILE A 1 102 ? 11.558 -12.849 -14.721 1.00 96.94 102 ILE A N 1
ATOM 766 C CA . ILE A 1 102 ? 11.997 -12.074 -13.555 1.00 96.94 102 ILE A CA 1
ATOM 767 C C . ILE A 1 102 ? 13.178 -12.787 -12.897 1.00 96.94 102 ILE A C 1
ATOM 769 O O . ILE A 1 102 ? 13.058 -13.917 -12.431 1.00 96.94 102 ILE A O 1
ATOM 773 N N . GLU A 1 103 ? 14.322 -12.109 -12.833 1.00 92.94 103 GLU A N 1
ATOM 774 C CA . GLU A 1 103 ? 15.548 -12.673 -12.255 1.00 92.94 103 GLU A CA 1
ATOM 775 C C . GLU A 1 103 ? 15.667 -12.424 -10.742 1.00 92.94 103 GLU A C 1
ATOM 777 O O . GLU A 1 103 ? 16.248 -13.232 -10.018 1.00 92.94 103 GLU A O 1
ATOM 782 N N . ASP A 1 104 ? 15.124 -11.307 -10.252 1.00 93.75 104 ASP A N 1
ATOM 783 C CA . ASP A 1 104 ? 15.276 -10.858 -8.867 1.00 93.75 104 ASP A CA 1
ATOM 784 C C . ASP A 1 104 ? 14.167 -11.413 -7.944 1.00 93.75 104 ASP A C 1
ATOM 786 O O . ASP A 1 104 ? 12.991 -11.107 -8.161 1.00 93.75 104 ASP A O 1
ATOM 790 N N . PRO A 1 105 ? 14.499 -12.159 -6.870 1.00 92.88 105 PRO A N 1
ATOM 791 C CA . PRO A 1 105 ? 13.503 -12.748 -5.971 1.00 92.88 105 PRO A CA 1
ATOM 792 C C . PRO A 1 105 ? 12.577 -11.734 -5.287 1.00 92.88 105 PRO A C 1
ATOM 794 O O . PRO A 1 105 ? 11.392 -12.017 -5.107 1.00 92.88 105 PRO A O 1
ATOM 797 N N . ALA A 1 106 ? 13.083 -10.551 -4.924 1.00 92.38 106 ALA A N 1
ATOM 798 C CA . ALA A 1 106 ? 12.264 -9.518 -4.287 1.00 92.38 106 ALA A CA 1
ATOM 799 C C . ALA A 1 106 ? 11.222 -8.957 -5.267 1.00 92.38 106 ALA A C 1
ATOM 801 O O . ALA A 1 106 ? 10.049 -8.799 -4.922 1.00 92.38 106 ALA A O 1
ATOM 802 N N . SER A 1 107 ? 11.627 -8.725 -6.515 1.00 95.25 107 SER A N 1
ATOM 803 C CA . SER A 1 107 ? 10.739 -8.320 -7.604 1.00 95.25 107 SER A CA 1
ATOM 804 C C . SER A 1 107 ? 9.718 -9.411 -7.929 1.00 95.25 107 SER A C 1
ATOM 806 O O . SER A 1 107 ? 8.545 -9.095 -8.115 1.00 95.25 107 SER A O 1
ATOM 808 N N . THR A 1 108 ? 10.122 -10.685 -7.914 1.00 96.62 108 THR A N 1
ATOM 809 C CA . THR A 1 108 ? 9.224 -11.840 -8.073 1.00 96.62 108 THR A CA 1
ATOM 810 C C . THR A 1 108 ? 8.142 -11.857 -6.994 1.00 96.62 108 THR A C 1
ATOM 812 O O . THR A 1 108 ? 6.959 -11.943 -7.320 1.00 96.62 108 THR A O 1
ATOM 815 N N . GLY A 1 109 ? 8.516 -11.708 -5.718 1.00 95.44 109 GLY A N 1
ATOM 816 C CA . GLY A 1 109 ? 7.560 -11.642 -4.607 1.00 95.44 109 GLY A CA 1
ATOM 817 C C . GLY A 1 109 ? 6.621 -10.435 -4.698 1.00 95.44 109 GLY A C 1
ATOM 818 O O . GLY A 1 109 ? 5.411 -10.573 -4.516 1.00 95.44 109 GLY A O 1
ATOM 819 N N . ALA A 1 110 ? 7.146 -9.261 -5.056 1.00 95.50 110 ALA A N 1
ATOM 820 C CA . ALA A 1 110 ? 6.335 -8.062 -5.246 1.00 95.50 110 ALA A CA 1
ATOM 821 C C . ALA A 1 110 ? 5.327 -8.228 -6.395 1.00 95.50 110 ALA A C 1
ATOM 823 O O . ALA A 1 110 ? 4.144 -7.955 -6.209 1.00 95.50 110 ALA A O 1
ATOM 824 N N . VAL A 1 111 ? 5.758 -8.722 -7.563 1.00 97.69 111 VAL A N 1
ATOM 825 C CA . VAL A 1 111 ? 4.855 -8.996 -8.695 1.00 97.69 111 VAL A CA 1
ATOM 826 C C . VAL A 1 111 ? 3.805 -10.036 -8.315 1.00 97.69 111 VAL A C 1
ATOM 828 O O . VAL A 1 111 ? 2.637 -9.850 -8.651 1.00 97.69 111 VAL A O 1
ATOM 831 N N . ALA A 1 112 ? 4.176 -11.085 -7.574 1.00 98.19 112 ALA A N 1
ATOM 832 C CA . ALA A 1 112 ? 3.229 -12.096 -7.113 1.00 98.19 112 ALA A CA 1
ATOM 833 C C . ALA A 1 112 ? 2.089 -11.455 -6.305 1.00 98.19 112 ALA A C 1
ATOM 835 O O . ALA A 1 112 ? 0.917 -11.633 -6.634 1.00 98.19 112 ALA A O 1
ATOM 836 N N . GLN A 1 113 ? 2.418 -10.626 -5.312 1.00 98.06 113 GLN A N 1
ATOM 837 C CA . GLN A 1 113 ? 1.416 -9.940 -4.488 1.00 98.06 113 GLN A CA 1
ATOM 838 C C . GLN A 1 113 ? 0.571 -8.939 -5.288 1.00 98.06 113 GLN A C 1
ATOM 840 O O . GLN A 1 113 ? -0.638 -8.831 -5.080 1.00 98.06 113 GLN A O 1
ATOM 845 N N . GLU A 1 114 ? 1.164 -8.253 -6.265 1.00 98.00 114 GLU A N 1
ATOM 846 C CA . GLU A 1 114 ? 0.421 -7.390 -7.185 1.00 98.00 114 GLU A CA 1
ATOM 847 C C . GLU A 1 114 ? -0.576 -8.175 -8.054 1.00 98.00 114 GLU A C 1
ATOM 849 O O . GLU A 1 114 ? -1.682 -7.694 -8.325 1.00 98.00 114 GLU A O 1
ATOM 854 N N . ARG A 1 115 ? -0.230 -9.392 -8.481 1.00 98.38 115 ARG A N 1
ATOM 855 C CA . ARG A 1 115 ? -1.135 -10.263 -9.243 1.00 98.38 115 ARG A CA 1
ATOM 856 C C . ARG A 1 115 ? -2.222 -10.888 -8.369 1.00 98.38 115 ARG A C 1
ATOM 858 O O . ARG A 1 115 ? -3.371 -10.934 -8.809 1.00 98.38 115 ARG A O 1
ATOM 865 N N . VAL A 1 116 ? -1.918 -11.245 -7.119 1.00 98.44 116 VAL A N 1
ATOM 866 C CA . VAL A 1 116 ? -2.928 -11.668 -6.130 1.00 98.44 116 VAL A CA 1
ATOM 867 C C . VAL A 1 116 ? -3.976 -10.578 -5.916 1.00 98.44 116 VAL A C 1
ATOM 869 O O . VAL A 1 116 ? -5.171 -10.838 -6.026 1.00 98.44 116 VAL A O 1
ATOM 872 N N . LEU A 1 117 ? -3.550 -9.324 -5.733 1.00 98.00 117 LEU A N 1
ATOM 873 C CA . LEU A 1 117 ? -4.461 -8.176 -5.624 1.00 98.00 117 LEU A CA 1
ATOM 874 C C . LEU A 1 117 ? -5.348 -7.971 -6.862 1.00 98.00 117 LEU A C 1
ATOM 876 O O . LEU A 1 117 ? -6.415 -7.367 -6.765 1.00 98.00 117 LEU A O 1
ATOM 880 N N . ARG A 1 118 ? -4.922 -8.477 -8.024 1.00 97.50 118 ARG A N 1
ATOM 881 C CA . ARG A 1 118 ? -5.673 -8.460 -9.291 1.00 97.50 118 ARG A CA 1
ATOM 882 C C . ARG A 1 118 ? -6.526 -9.717 -9.497 1.00 97.50 118 ARG A C 1
ATOM 884 O O . ARG A 1 118 ? -7.101 -9.883 -10.570 1.00 97.50 118 ARG A O 1
ATOM 891 N N . GLY A 1 119 ? -6.649 -10.557 -8.470 1.00 97.25 119 GLY A N 1
ATOM 892 C CA . GLY A 1 119 ? -7.547 -11.707 -8.423 1.00 97.25 119 GLY A CA 1
ATOM 893 C C . GLY A 1 119 ? -6.924 -13.031 -8.856 1.00 97.25 119 GLY A C 1
ATOM 894 O O . GLY A 1 119 ? -7.661 -13.995 -9.050 1.00 97.25 119 GLY A O 1
ATOM 895 N N . GLU A 1 120 ? -5.603 -13.108 -9.031 1.00 98.31 120 GLU A N 1
ATOM 896 C CA . GLU A 1 120 ? -4.955 -14.389 -9.310 1.00 98.31 120 GLU A CA 1
ATOM 897 C C . GLU A 1 120 ? -4.762 -15.239 -8.047 1.00 98.31 120 GLU A C 1
ATOM 899 O O . GLU A 1 120 ? -4.376 -14.740 -6.993 1.00 98.31 120 GLU A O 1
ATOM 904 N N . ASP A 1 121 ? -4.961 -16.550 -8.189 1.00 97.88 121 ASP A N 1
ATOM 905 C CA . ASP A 1 121 ? -4.525 -17.558 -7.220 1.00 97.88 121 ASP A CA 1
ATOM 906 C C . ASP A 1 121 ? -3.155 -18.095 -7.651 1.00 97.88 121 ASP A C 1
ATOM 908 O O . ASP A 1 121 ? -3.022 -18.760 -8.684 1.00 97.88 121 ASP A O 1
ATOM 912 N N . LEU A 1 122 ? -2.115 -17.748 -6.901 1.00 98.06 122 LEU A N 1
ATOM 913 C CA . LEU A 1 122 ? -0.727 -18.116 -7.171 1.00 98.06 122 LEU A CA 1
ATOM 914 C C . LEU A 1 122 ? -0.238 -19.281 -6.299 1.00 98.06 122 LEU A C 1
ATOM 916 O O . LEU A 1 122 ? 0.958 -19.590 -6.317 1.00 98.06 122 LEU A O 1
ATOM 920 N N . ARG A 1 123 ? -1.115 -19.947 -5.537 1.00 96.00 123 ARG A N 1
ATOM 921 C CA . ARG A 1 123 ? -0.719 -21.084 -4.693 1.00 96.00 123 ARG A CA 1
ATOM 922 C C . ARG A 1 123 ? -0.092 -22.189 -5.542 1.00 96.00 123 ARG A C 1
ATOM 924 O O . ARG A 1 123 ? -0.624 -22.588 -6.575 1.00 96.00 123 ARG A O 1
ATOM 931 N N . GLY A 1 124 ? 1.091 -22.647 -5.131 1.00 94.88 124 GLY A N 1
ATOM 932 C CA . GLY A 1 124 ? 1.889 -23.625 -5.880 1.00 94.88 124 GLY A CA 1
ATOM 933 C C . GLY A 1 124 ? 2.490 -23.111 -7.199 1.00 94.88 124 GLY A C 1
ATOM 934 O O . GLY A 1 124 ? 3.169 -23.879 -7.877 1.00 94.88 124 GLY A O 1
ATOM 935 N N . ARG A 1 125 ? 2.264 -21.839 -7.567 1.00 95.94 125 ARG A N 1
ATOM 936 C CA . ARG A 1 125 ? 2.789 -21.202 -8.791 1.00 95.94 125 ARG A CA 1
ATOM 937 C C . ARG A 1 125 ? 3.858 -20.148 -8.514 1.00 95.94 125 ARG A C 1
ATOM 939 O O . ARG A 1 125 ? 4.734 -19.950 -9.352 1.00 95.94 125 ARG A O 1
ATOM 946 N N . ALA A 1 126 ? 3.784 -19.472 -7.370 1.00 95.94 126 ALA A N 1
ATOM 947 C CA . ALA A 1 126 ? 4.772 -18.496 -6.921 1.00 95.94 126 ALA A CA 1
ATOM 948 C C . ALA A 1 126 ? 5.502 -18.979 -5.651 1.00 95.94 126 ALA A C 1
ATOM 950 O O . ALA A 1 126 ? 4.962 -19.811 -4.916 1.00 95.94 126 ALA A O 1
ATOM 951 N N . PRO A 1 127 ? 6.722 -18.481 -5.376 1.00 93.12 127 PRO A N 1
ATOM 952 C CA . PRO A 1 127 ? 7.399 -18.721 -4.103 1.00 93.12 127 PRO A CA 1
ATOM 953 C C . PRO A 1 127 ? 6.577 -18.193 -2.922 1.00 93.12 127 PRO A C 1
ATOM 955 O O . PRO A 1 127 ? 5.937 -17.146 -3.038 1.00 93.12 127 PRO A O 1
ATOM 958 N N . LEU A 1 128 ? 6.625 -18.894 -1.783 1.00 92.00 128 LEU A N 1
ATOM 959 C CA . LEU A 1 128 ? 6.022 -18.411 -0.539 1.00 92.00 128 LEU A CA 1
ATOM 960 C C . LEU A 1 128 ? 6.625 -17.060 -0.135 1.00 92.00 128 LEU A C 1
ATOM 962 O O . LEU A 1 128 ? 7.796 -16.780 -0.399 1.00 92.00 128 LEU A O 1
ATOM 966 N N . GLY A 1 129 ? 5.813 -16.237 0.520 1.00 90.94 129 GLY A N 1
ATOM 967 C CA . GLY A 1 129 ? 6.208 -14.924 1.010 1.00 90.94 129 GLY A CA 1
ATOM 968 C C . GLY A 1 129 ? 5.393 -14.529 2.232 1.00 90.94 129 GLY A C 1
ATOM 969 O O . GLY A 1 129 ? 4.595 -15.312 2.735 1.00 90.94 129 GLY A O 1
ATOM 970 N N . GLU A 1 130 ? 5.580 -13.292 2.680 1.00 91.75 130 GLU A N 1
ATOM 971 C CA . GLU A 1 130 ? 5.004 -12.754 3.922 1.00 91.75 130 GLU A CA 1
ATOM 972 C C . GLU A 1 130 ? 3.472 -12.602 3.908 1.00 91.75 130 GLU A C 1
ATOM 974 O O . GLU A 1 130 ? 2.894 -12.141 4.880 1.00 91.75 130 GLU A O 1
ATOM 979 N N . LEU A 1 131 ? 2.800 -12.970 2.817 1.00 95.75 131 LEU A N 1
ATOM 980 C CA . LEU A 1 131 ? 1.344 -12.989 2.705 1.00 95.75 131 LEU A CA 1
ATOM 981 C C . LEU A 1 131 ? 0.897 -14.182 1.859 1.00 95.75 131 LEU A C 1
ATOM 983 O O . LEU A 1 131 ? 1.639 -14.591 0.954 1.00 95.75 131 LEU A O 1
ATOM 987 N N . PRO A 1 132 ? -0.341 -14.679 2.044 1.00 96.62 132 PRO A N 1
ATOM 988 C CA . PRO A 1 132 ? -0.874 -15.741 1.208 1.00 96.62 132 PRO A CA 1
ATOM 989 C C . PRO A 1 132 ? -0.867 -15.368 -0.272 1.00 96.62 132 PRO A C 1
ATOM 991 O O . PRO A 1 132 ? -1.115 -14.224 -0.668 1.00 96.62 132 PRO A O 1
ATOM 994 N N . LEU A 1 133 ? -0.644 -16.379 -1.103 1.00 97.31 133 LEU A N 1
ATOM 995 C CA . LEU A 1 133 ? -0.608 -16.279 -2.561 1.00 97.31 133 LEU A CA 1
ATOM 996 C C . LEU A 1 133 ? -2.010 -16.296 -3.201 1.00 97.31 133 LEU A C 1
ATOM 998 O O . LEU A 1 133 ? -2.165 -16.647 -4.365 1.00 97.31 133 LEU A O 1
ATOM 1002 N N . ILE A 1 134 ? -3.028 -15.921 -2.433 1.00 97.50 134 ILE A N 1
ATOM 1003 C CA . ILE A 1 134 ? -4.427 -15.755 -2.828 1.00 97.50 134 ILE A CA 1
ATOM 1004 C C . ILE A 1 134 ? -5.048 -14.684 -1.920 1.00 97.50 134 ILE A C 1
ATOM 1006 O O . ILE A 1 134 ? -4.561 -14.466 -0.807 1.00 97.50 134 ILE A O 1
ATOM 1010 N N . LEU A 1 135 ? -6.098 -14.000 -2.381 1.00 97.50 135 LEU A N 1
ATOM 1011 C CA . LEU A 1 135 ? -6.899 -13.140 -1.510 1.00 97.50 135 LEU A CA 1
ATOM 1012 C C . LEU A 1 135 ? -7.738 -13.991 -0.550 1.00 97.50 135 LEU A C 1
ATOM 1014 O O . LEU A 1 135 ? -8.418 -14.927 -0.974 1.00 97.50 135 LEU A O 1
ATOM 1018 N N . GLY A 1 136 ? -7.707 -13.642 0.733 1.00 95.69 136 GLY A N 1
ATOM 1019 C CA . GLY A 1 136 ? -8.586 -14.208 1.746 1.00 95.69 136 GLY A CA 1
ATOM 1020 C C . GLY A 1 136 ? -10.038 -13.796 1.507 1.00 95.69 136 GLY A C 1
ATOM 1021 O O . GLY A 1 136 ? -10.318 -12.719 0.984 1.00 95.69 136 GLY A O 1
ATOM 1022 N N . GLY A 1 137 ? -10.993 -14.630 1.926 1.00 95.56 137 GLY A N 1
ATOM 1023 C CA . GLY A 1 137 ? -12.426 -14.349 1.739 1.00 95.56 137 GLY A CA 1
ATOM 1024 C C . GLY A 1 137 ? -12.937 -13.108 2.485 1.00 95.56 137 GLY A C 1
ATOM 1025 O O . GLY A 1 137 ? -13.997 -12.584 2.149 1.00 95.56 137 GLY A O 1
ATOM 1026 N N . PHE A 1 138 ? -12.186 -12.637 3.485 1.00 96.31 138 PHE A N 1
ATOM 1027 C CA . PHE A 1 138 ? -12.462 -11.410 4.232 1.00 96.31 138 PHE A CA 1
ATOM 1028 C C . PHE A 1 138 ? -11.901 -10.150 3.550 1.00 96.31 138 PHE A C 1
ATOM 1030 O O . PHE A 1 138 ? -12.298 -9.034 3.893 1.00 96.31 138 PHE A O 1
ATOM 1037 N N . GLU A 1 139 ? -10.971 -10.307 2.601 1.00 98.00 139 GLU A N 1
ATOM 1038 C CA . GLU A 1 139 ? -10.366 -9.185 1.894 1.00 98.00 139 GLU A CA 1
ATOM 1039 C C . GLU A 1 139 ? -11.333 -8.621 0.839 1.00 98.00 139 GLU A C 1
ATOM 1041 O O . GLU A 1 139 ? -12.029 -9.368 0.143 1.00 98.00 139 GLU A O 1
ATOM 1046 N N . PRO A 1 140 ? -11.395 -7.289 0.677 1.00 96.12 140 PRO A N 1
ATOM 1047 C CA . PRO A 1 140 ? -12.160 -6.670 -0.394 1.00 96.12 140 PRO A CA 1
ATOM 1048 C C . PRO A 1 140 ? -11.472 -6.859 -1.754 1.00 96.12 140 PRO A C 1
ATOM 1050 O O . PRO A 1 140 ? -10.270 -7.098 -1.857 1.00 96.12 140 PRO A O 1
ATOM 1053 N N . ALA A 1 141 ? -12.210 -6.577 -2.829 1.00 94.00 141 ALA A N 1
ATOM 1054 C CA . ALA A 1 141 ? -11.575 -6.176 -4.079 1.00 94.00 141 ALA A CA 1
ATOM 1055 C C . ALA A 1 141 ? -10.943 -4.784 -3.892 1.00 94.00 141 ALA A C 1
ATOM 1057 O O . ALA A 1 141 ? -11.647 -3.770 -3.850 1.00 94.00 141 ALA A O 1
ATOM 1058 N N . TYR A 1 142 ? -9.620 -4.738 -3.738 1.00 95.19 142 TYR A N 1
ATOM 1059 C CA . TYR A 1 142 ? -8.894 -3.495 -3.487 1.00 95.19 142 TYR A CA 1
ATOM 1060 C C . TYR A 1 142 ? -8.963 -2.531 -4.685 1.00 95.19 142 TYR A C 1
ATOM 1062 O O . TYR A 1 142 ? -8.909 -2.962 -5.841 1.00 95.19 142 TYR A O 1
ATOM 1070 N N . PRO A 1 143 ? -9.052 -1.208 -4.450 1.00 92.56 143 PRO A N 1
ATOM 1071 C CA . PRO A 1 143 ? -8.934 -0.231 -5.522 1.00 92.56 143 PRO A CA 1
ATOM 1072 C C . PRO A 1 143 ? -7.486 -0.179 -6.025 1.00 92.56 143 PRO A C 1
ATOM 1074 O O . PRO A 1 143 ? -6.563 0.174 -5.292 1.00 92.56 143 PRO A O 1
ATOM 1077 N N . LEU A 1 144 ? -7.288 -0.512 -7.299 1.00 93.25 144 LEU A N 1
ATOM 1078 C CA . LEU A 1 144 ? -5.964 -0.556 -7.920 1.00 93.25 144 LEU A CA 1
ATOM 1079 C C . LEU A 1 144 ? -5.694 0.660 -8.815 1.00 93.25 144 LEU A C 1
ATOM 1081 O O . LEU A 1 144 ? -6.626 1.226 -9.405 1.00 93.25 144 LEU A O 1
ATOM 1085 N N . PRO A 1 145 ? -4.421 1.072 -8.943 1.00 94.38 145 PRO A N 1
ATOM 1086 C CA . PRO A 1 145 ? -4.046 2.172 -9.815 1.00 94.38 145 PRO A CA 1
ATOM 1087 C C . PRO A 1 145 ? -4.291 1.858 -11.291 1.00 94.38 145 PRO A C 1
ATOM 1089 O O . PRO A 1 145 ? -4.162 0.723 -11.748 1.00 94.38 145 PRO A O 1
ATOM 1092 N N . ARG A 1 146 ? -4.589 2.908 -12.059 1.00 95.69 146 ARG A N 1
ATOM 1093 C CA . ARG A 1 146 ? -4.617 2.867 -13.525 1.00 95.69 146 ARG A CA 1
ATOM 1094 C C . ARG A 1 146 ? -3.456 3.671 -14.082 1.00 95.69 146 ARG A C 1
ATOM 1096 O O . ARG A 1 146 ? -3.427 4.889 -13.909 1.00 95.69 146 ARG A O 1
ATOM 1103 N N . TYR A 1 147 ? -2.553 2.996 -14.780 1.00 96.38 147 TYR A N 1
ATOM 1104 C CA . TYR A 1 147 ? -1.391 3.597 -15.428 1.00 96.38 147 TYR A CA 1
ATOM 1105 C C . TYR A 1 147 ? -1.656 3.914 -16.902 1.00 96.38 147 TYR A C 1
ATOM 1107 O O . TYR A 1 147 ? -2.420 3.230 -17.582 1.00 96.38 147 TYR A O 1
ATOM 1115 N N . ARG A 1 148 ? -1.031 4.988 -17.384 1.00 95.75 148 ARG A N 1
ATOM 1116 C CA . ARG A 1 148 ? -0.955 5.414 -18.789 1.00 95.75 148 ARG A CA 1
ATOM 1117 C C . ARG A 1 148 ? 0.453 5.924 -19.075 1.00 95.75 148 ARG A C 1
ATOM 1119 O O . ARG A 1 148 ? 1.195 6.206 -18.141 1.00 95.75 148 ARG A O 1
ATOM 1126 N N . ASP A 1 149 ? 0.789 6.128 -20.340 1.00 93.00 149 ASP A N 1
ATOM 1127 C CA . ASP A 1 149 ? 2.093 6.630 -20.798 1.00 93.00 149 ASP A CA 1
ATOM 1128 C C . ASP A 1 149 ? 2.671 7.788 -19.954 1.00 93.00 149 ASP A C 1
ATOM 1130 O O . ASP A 1 149 ? 3.860 7.791 -19.646 1.00 93.00 149 ASP A O 1
ATOM 1134 N N . ARG A 1 150 ? 1.837 8.753 -19.542 1.00 91.44 150 ARG A N 1
ATOM 1135 C CA . ARG A 1 150 ? 2.264 9.977 -18.831 1.00 91.44 150 ARG A CA 1
ATOM 1136 C C . ARG A 1 150 ? 1.459 10.324 -17.587 1.00 91.44 150 ARG A C 1
ATOM 1138 O O . ARG A 1 150 ? 1.642 11.391 -17.006 1.00 91.44 150 ARG A O 1
ATOM 1145 N N . SER A 1 151 ? 0.540 9.460 -17.177 1.00 93.31 151 SER A N 1
ATOM 1146 C CA . SER A 1 151 ? -0.314 9.733 -16.022 1.00 93.31 151 SER A CA 1
ATOM 1147 C C . SER A 1 151 ? -0.681 8.452 -15.298 1.00 93.31 151 SER A C 1
ATOM 1149 O O . SER A 1 151 ? -0.773 7.395 -15.916 1.00 93.31 151 SER A O 1
ATOM 1151 N N . ALA A 1 152 ? -0.947 8.567 -14.004 1.00 93.62 152 ALA A N 1
ATOM 1152 C CA . ALA A 1 152 ? -1.514 7.501 -13.201 1.00 93.62 152 ALA A CA 1
ATOM 1153 C C . ALA A 1 152 ? -2.699 8.044 -12.402 1.00 93.62 152 ALA A C 1
ATOM 1155 O O . ALA A 1 152 ? -2.699 9.205 -11.992 1.00 93.62 152 ALA A O 1
ATOM 1156 N N . ALA A 1 153 ? -3.712 7.208 -12.200 1.00 92.50 153 ALA A N 1
ATOM 1157 C CA . ALA A 1 153 ? -4.852 7.509 -11.347 1.00 92.50 153 ALA A CA 1
ATOM 1158 C C . ALA A 1 153 ? -4.915 6.491 -10.207 1.00 92.50 153 ALA A C 1
ATOM 1160 O O . ALA A 1 153 ? -5.022 5.290 -10.459 1.00 92.50 153 ALA A O 1
ATOM 1161 N N . PHE A 1 154 ? -4.882 6.980 -8.970 1.00 91.12 154 PHE A N 1
ATOM 1162 C CA . PHE A 1 154 ? -4.931 6.174 -7.751 1.00 91.12 154 PHE A CA 1
ATOM 1163 C C . PHE A 1 154 ? -6.338 6.273 -7.166 1.00 91.12 154 PHE A C 1
ATOM 1165 O O . PHE A 1 154 ? -6.672 7.262 -6.523 1.00 91.12 154 PHE A O 1
ATOM 1172 N N . GLY A 1 155 ? -7.195 5.297 -7.466 1.00 88.50 155 GLY A N 1
ATOM 1173 C CA . GLY A 1 155 ? -8.574 5.311 -6.979 1.00 88.50 155 GLY A CA 1
ATOM 1174 C C . GLY A 1 155 ? -8.632 5.184 -5.459 1.00 88.50 155 GLY A C 1
ATOM 1175 O O . GLY A 1 155 ? -7.990 4.304 -4.893 1.00 88.50 155 GLY A O 1
ATOM 1176 N N . GLU A 1 156 ? -9.406 6.047 -4.810 1.00 90.88 156 GLU A N 1
ATOM 1177 C CA . GLU A 1 156 ? -9.729 5.917 -3.389 1.00 90.88 156 GLU A CA 1
ATOM 1178 C C . GLU A 1 156 ? -10.743 4.782 -3.150 1.00 90.88 156 GLU A C 1
ATOM 1180 O O . GLU A 1 156 ? -11.625 4.558 -3.990 1.00 90.88 156 GLU A O 1
ATOM 1185 N N . PRO A 1 157 ? -10.686 4.089 -1.997 1.00 94.06 157 PRO A N 1
ATOM 1186 C CA . PRO A 1 157 ? -11.734 3.163 -1.586 1.00 94.06 157 PRO A CA 1
ATOM 1187 C C . PRO A 1 157 ? -13.105 3.847 -1.533 1.00 94.06 157 PRO A C 1
ATOM 1189 O O . PRO A 1 157 ? -13.232 4.995 -1.106 1.00 94.06 157 PRO A O 1
ATOM 1192 N N . GLY A 1 158 ? -14.176 3.127 -1.883 1.00 90.81 158 GLY A N 1
ATOM 1193 C CA . GLY A 1 158 ? -15.543 3.673 -1.823 1.00 90.81 158 GLY A CA 1
ATOM 1194 C C . GLY A 1 158 ? -15.937 4.167 -0.422 1.00 90.81 158 GLY A C 1
ATOM 1195 O O . GLY A 1 158 ? -16.692 5.130 -0.279 1.00 90.81 158 GLY A O 1
ATOM 1196 N N . ALA A 1 159 ? -15.370 3.555 0.621 1.00 90.19 159 ALA A N 1
ATOM 1197 C CA . ALA A 1 159 ? -15.534 3.997 1.998 1.00 90.19 159 ALA A CA 1
ATOM 1198 C C . ALA A 1 159 ? -14.881 5.358 2.283 1.00 90.19 159 ALA A C 1
ATOM 1200 O O . ALA A 1 159 ? -15.365 6.049 3.166 1.00 90.19 159 ALA A O 1
ATOM 1201 N N . ALA A 1 160 ? -13.851 5.796 1.555 1.00 88.81 160 ALA A N 1
ATOM 1202 C CA . ALA A 1 160 ? -13.269 7.132 1.729 1.00 88.81 160 ALA A CA 1
ATOM 1203 C C . ALA A 1 160 ? -14.195 8.228 1.170 1.00 88.81 160 ALA A C 1
ATOM 1205 O O . ALA A 1 160 ? -14.416 9.256 1.807 1.00 88.81 160 ALA A O 1
ATOM 1206 N N . THR A 1 161 ? -14.838 7.962 0.030 1.00 86.69 161 THR A N 1
ATOM 1207 C CA . THR A 1 161 ? -15.608 8.965 -0.732 1.00 86.69 161 THR A CA 1
ATOM 1208 C C . THR A 1 161 ? -17.087 9.066 -0.352 1.00 86.69 161 THR A C 1
ATOM 1210 O O . THR A 1 161 ? -17.773 10.011 -0.749 1.00 86.69 161 THR A O 1
ATOM 1213 N N . ARG A 1 162 ? -17.614 8.117 0.432 1.00 89.44 162 ARG A N 1
ATOM 1214 C CA . ARG A 1 162 ? -19.004 8.157 0.915 1.00 89.44 162 ARG A CA 1
ATOM 1215 C C . ARG A 1 162 ? -19.259 9.450 1.712 1.00 89.44 162 ARG A C 1
ATOM 1217 O O . ARG A 1 162 ? -18.368 9.967 2.386 1.00 89.44 162 ARG A O 1
ATOM 1224 N N . SER A 1 163 ? -20.489 9.964 1.706 1.00 89.56 163 SER A N 1
ATOM 1225 C CA . SER A 1 163 ? -20.848 11.118 2.547 1.00 89.56 163 SER A CA 1
ATOM 1226 C C . SER A 1 163 ? -20.913 10.732 4.028 1.00 89.56 163 SER A C 1
ATOM 1228 O O . SER A 1 163 ? -21.442 9.673 4.372 1.00 89.56 163 SER A O 1
ATOM 1230 N N . LEU A 1 164 ? -20.329 11.563 4.891 1.00 91.56 164 LEU A N 1
ATOM 1231 C CA . LEU A 1 164 ? -20.362 11.396 6.344 1.00 91.56 164 LEU A CA 1
ATOM 1232 C C . LEU A 1 164 ? -21.570 12.132 6.943 1.00 91.56 164 LEU A C 1
ATOM 1234 O O . LEU A 1 164 ? -21.988 13.155 6.396 1.00 91.56 164 LEU A O 1
ATOM 1238 N N . PRO A 1 165 ? -22.118 11.652 8.075 1.00 93.25 165 PRO A N 1
ATOM 1239 C CA . PRO A 1 165 ? -23.102 12.421 8.830 1.00 93.25 165 PRO A CA 1
ATOM 1240 C C . PRO A 1 165 ? -22.492 13.734 9.363 1.00 93.25 165 PRO A C 1
ATOM 1242 O O . PRO A 1 165 ? -21.271 13.897 9.341 1.00 93.25 165 PRO A O 1
ATOM 1245 N N . PRO A 1 166 ? -23.312 14.674 9.867 1.00 94.81 166 PRO A N 1
ATOM 1246 C CA . PRO A 1 166 ? -22.803 15.848 10.572 1.00 94.81 166 PRO A CA 1
ATOM 1247 C C . PRO A 1 166 ? -21.938 15.453 11.772 1.00 94.81 166 PRO A C 1
ATOM 1249 O O . PRO A 1 166 ? -22.261 14.479 12.465 1.00 94.81 166 PRO A O 1
ATOM 1252 N N . ALA A 1 167 ? -20.874 16.219 12.027 1.00 96.81 167 ALA A N 1
ATOM 1253 C CA . ALA A 1 167 ? -20.051 16.023 13.209 1.00 96.81 167 ALA A CA 1
ATOM 1254 C C . ALA A 1 167 ? -20.858 16.268 14.488 1.00 96.81 167 ALA A C 1
ATOM 1256 O O . ALA A 1 167 ? -21.841 17.015 14.511 1.00 96.81 167 ALA A O 1
ATOM 1257 N N . ARG A 1 168 ? -20.464 15.577 15.554 1.00 97.06 168 ARG A N 1
ATOM 1258 C CA . ARG A 1 168 ? -21.048 15.708 16.888 1.00 97.06 168 ARG A CA 1
ATOM 1259 C C . ARG A 1 168 ? -19.930 15.777 17.912 1.00 97.06 168 ARG A C 1
ATOM 1261 O O . ARG A 1 168 ? -18.832 15.303 17.641 1.00 97.06 168 ARG A O 1
ATOM 1268 N N . ALA A 1 169 ? -20.240 16.314 19.089 1.00 97.38 169 ALA A N 1
ATOM 1269 C CA . ALA A 1 169 ? -19.344 16.253 20.233 1.00 97.38 169 ALA A CA 1
ATOM 1270 C C . ALA A 1 169 ? -18.959 14.801 20.541 1.00 97.38 169 ALA A C 1
ATOM 1272 O O . ALA A 1 169 ? -19.824 13.926 20.647 1.00 97.38 169 ALA A O 1
ATOM 1273 N N . THR A 1 170 ? -17.661 14.587 20.713 1.00 96.81 170 THR A N 1
ATOM 1274 C CA . THR A 1 170 ? -17.042 13.283 20.915 1.00 96.81 170 THR A CA 1
ATOM 1275 C C . THR A 1 170 ? -16.250 13.324 22.223 1.00 96.81 170 THR A C 1
ATOM 1277 O O . THR A 1 170 ? -15.077 13.698 22.223 1.00 96.81 170 THR A O 1
ATOM 1280 N N . PRO A 1 171 ? -16.880 13.013 23.372 1.00 96.2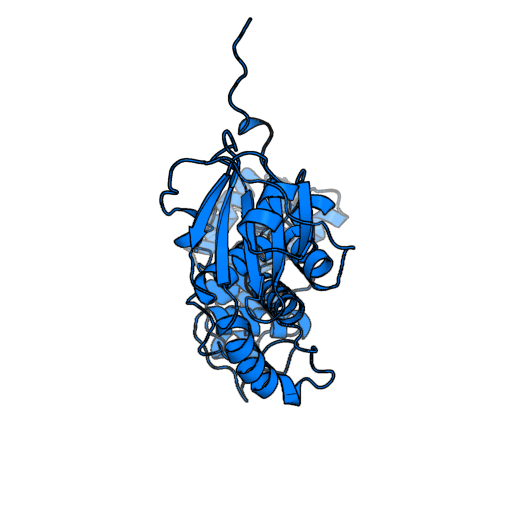5 171 PRO A N 1
ATOM 1281 C CA . PRO A 1 171 ? -16.185 13.012 24.653 1.00 96.25 171 PRO A CA 1
ATOM 1282 C C . PRO A 1 171 ? -15.016 12.013 24.639 1.00 96.25 171 PRO A C 1
ATOM 1284 O O . PRO A 1 171 ? -15.221 10.874 24.211 1.00 96.25 171 PRO A O 1
ATOM 1287 N N . PRO A 1 172 ? -13.814 12.401 25.102 1.00 97.31 172 PRO A N 1
ATOM 1288 C CA . PRO A 1 172 ? -12.676 11.492 25.157 1.00 97.31 172 PRO A CA 1
ATOM 1289 C C . PRO A 1 172 ? -12.928 10.347 26.142 1.00 97.31 172 PRO A C 1
ATOM 1291 O O . PRO A 1 172 ? -13.448 10.563 27.239 1.00 97.31 172 PRO A O 1
ATOM 1294 N N . GLY A 1 173 ? -12.530 9.138 25.744 1.00 96.69 173 GLY A N 1
ATOM 1295 C CA . GLY A 1 173 ? -12.450 7.975 26.628 1.00 96.69 173 GLY A CA 1
ATOM 1296 C C . GLY A 1 173 ? -11.247 8.037 27.575 1.00 96.69 173 GLY A C 1
ATOM 1297 O O . GLY A 1 173 ? -10.481 9.006 27.580 1.00 96.69 173 GLY A O 1
ATOM 1298 N N . ALA A 1 174 ? -11.058 6.986 28.375 1.00 97.81 174 ALA A N 1
ATOM 1299 C CA . ALA A 1 174 ? -9.858 6.837 29.191 1.00 97.81 174 ALA A CA 1
ATOM 1300 C C . ALA A 1 174 ? -8.688 6.387 28.304 1.00 97.81 174 ALA A C 1
ATOM 1302 O O . ALA A 1 174 ? -8.712 5.287 27.761 1.00 97.81 174 ALA A O 1
ATOM 1303 N N . ALA A 1 175 ? -7.683 7.247 28.131 1.00 98.00 175 ALA A N 1
ATOM 1304 C CA . ALA A 1 175 ? -6.513 6.932 27.314 1.00 98.00 175 ALA A CA 1
ATOM 1305 C C . ALA A 1 175 ? -5.688 5.792 27.927 1.00 98.00 175 ALA A C 1
ATOM 1307 O O . ALA A 1 175 ? -5.417 5.792 29.131 1.00 98.00 175 ALA A O 1
ATOM 1308 N N . LEU A 1 176 ? -5.245 4.875 27.073 1.00 98.31 176 LEU A N 1
ATOM 1309 C CA . LEU A 1 176 ? -4.314 3.808 27.416 1.00 98.31 176 LEU A CA 1
ATOM 1310 C C . LEU A 1 176 ? -2.902 4.135 26.897 1.00 98.31 176 LEU A C 1
ATOM 1312 O O . LEU A 1 176 ? -2.749 4.994 26.021 1.00 98.31 176 LEU A O 1
ATOM 1316 N N . PRO A 1 177 ? -1.853 3.495 27.446 1.00 98.06 177 PRO A N 1
ATOM 1317 C CA . PRO A 1 177 ? -0.518 3.540 26.856 1.00 98.06 177 PRO A CA 1
ATOM 1318 C C . PRO A 1 177 ? -0.522 3.048 25.403 1.00 98.06 177 PRO A C 1
ATOM 1320 O O . PRO A 1 177 ? -1.375 2.248 25.027 1.00 98.06 177 PRO A O 1
ATOM 1323 N N . ALA A 1 178 ? 0.449 3.509 24.612 1.00 96.75 178 ALA A N 1
ATOM 1324 C CA . ALA A 1 178 ? 0.672 2.978 23.271 1.00 96.75 178 ALA A CA 1
ATOM 1325 C C . ALA A 1 178 ? 0.977 1.472 23.328 1.00 96.75 178 ALA A C 1
ATOM 1327 O O . ALA A 1 178 ? 1.685 1.002 24.224 1.00 96.75 178 ALA A O 1
ATOM 1328 N N . ASP A 1 179 ? 0.424 0.745 22.367 1.00 97.50 179 ASP A N 1
ATOM 1329 C CA . ASP A 1 179 ? 0.535 -0.696 22.184 1.00 97.50 179 ASP A CA 1
ATOM 1330 C C . ASP A 1 179 ? 0.877 -1.042 20.721 1.00 97.50 179 ASP A C 1
ATOM 1332 O O . ASP A 1 179 ? 0.987 -0.167 19.854 1.00 97.50 179 ASP A O 1
ATOM 1336 N N . ALA A 1 180 ? 1.010 -2.341 20.437 1.00 97.75 180 ALA A N 1
ATOM 1337 C CA . ALA A 1 180 ? 1.331 -2.836 19.101 1.00 97.75 180 ALA A CA 1
ATOM 1338 C C . ALA A 1 180 ? 0.305 -2.410 18.035 1.00 97.75 180 ALA A C 1
ATOM 1340 O O . ALA A 1 180 ? 0.676 -2.217 16.878 1.00 97.75 180 ALA A O 1
ATOM 1341 N N . ALA A 1 181 ? -0.970 -2.235 18.399 1.00 98.31 181 ALA A N 1
ATOM 1342 C CA . ALA A 1 181 ? -2.003 -1.792 17.469 1.00 98.31 181 ALA A CA 1
ATOM 1343 C C . ALA A 1 181 ? -1.838 -0.309 17.120 1.00 98.31 181 ALA A C 1
ATOM 1345 O O . ALA A 1 181 ? -1.938 0.056 15.947 1.00 98.31 181 ALA A O 1
ATOM 1346 N N . THR A 1 182 ? -1.522 0.547 18.098 1.00 98.62 182 THR A N 1
ATOM 1347 C CA . THR A 1 182 ? -1.178 1.945 17.813 1.00 98.62 182 THR A CA 1
ATOM 1348 C C . THR A 1 182 ? 0.076 2.055 16.948 1.00 98.62 182 THR A C 1
ATOM 1350 O O . THR A 1 182 ? 0.032 2.757 15.939 1.00 98.62 182 THR A O 1
ATOM 1353 N N . ASP A 1 183 ? 1.133 1.294 17.250 1.00 98.38 183 ASP A N 1
ATOM 1354 C CA . ASP A 1 183 ? 2.366 1.282 16.455 1.00 98.38 183 ASP A CA 1
ATOM 1355 C C . ASP A 1 183 ? 2.097 0.820 15.013 1.00 98.38 183 ASP A C 1
ATOM 1357 O O . ASP A 1 183 ? 2.549 1.443 14.049 1.00 98.38 183 ASP A O 1
ATOM 1361 N N . ALA A 1 184 ? 1.306 -0.243 14.842 1.00 98.50 184 ALA A N 1
ATOM 1362 C CA . ALA A 1 184 ? 0.958 -0.767 13.528 1.00 98.50 184 ALA A CA 1
ATOM 1363 C C . ALA A 1 184 ? 0.103 0.218 12.711 1.00 98.50 184 ALA A C 1
ATOM 1365 O O . ALA A 1 184 ? 0.325 0.370 11.509 1.00 98.50 184 ALA A O 1
ATOM 1366 N N . LEU A 1 185 ? -0.840 0.925 13.345 1.00 98.62 185 LEU A N 1
ATOM 1367 C CA . LEU A 1 185 ? -1.645 1.959 12.687 1.00 98.62 185 LEU A CA 1
ATOM 1368 C C . LEU A 1 185 ? -0.798 3.149 12.215 1.00 98.62 185 LEU A C 1
ATOM 1370 O O . LEU A 1 185 ? -1.056 3.683 11.135 1.00 98.62 185 LEU A O 1
ATOM 1374 N N . GLU A 1 186 ? 0.209 3.564 12.986 1.00 98.44 186 GLU A N 1
ATOM 1375 C CA . GLU A 1 186 ? 1.136 4.618 12.558 1.00 98.44 186 GLU A CA 1
ATOM 1376 C C . GLU A 1 186 ? 2.056 4.137 11.430 1.00 98.44 186 GLU A C 1
ATOM 1378 O O . GLU A 1 186 ? 2.253 4.852 10.441 1.00 98.44 186 GLU A O 1
ATOM 1383 N N . ALA A 1 187 ? 2.541 2.895 11.520 1.00 97.69 187 ALA A N 1
ATOM 1384 C CA . ALA A 1 187 ? 3.405 2.281 10.515 1.00 97.69 187 ALA A CA 1
ATOM 1385 C C . ALA A 1 187 ? 2.740 2.162 9.131 1.00 97.69 187 ALA A C 1
ATOM 1387 O O . ALA A 1 187 ? 3.423 2.244 8.106 1.00 97.69 187 ALA A O 1
ATOM 1388 N N . VAL A 1 188 ? 1.405 2.039 9.065 1.00 98.19 188 VAL A N 1
ATOM 1389 C CA . VAL A 1 188 ? 0.659 2.024 7.790 1.00 98.19 188 VAL A CA 1
ATOM 1390 C C . VAL A 1 188 ? 0.975 3.256 6.943 1.00 98.19 188 VAL A C 1
ATOM 1392 O O . VAL A 1 188 ? 1.111 3.138 5.730 1.00 98.19 188 VAL A O 1
ATOM 1395 N N . VAL A 1 189 ? 1.135 4.430 7.554 1.00 96.62 189 VAL A N 1
ATOM 1396 C CA . VAL A 1 189 ? 1.379 5.700 6.849 1.00 96.62 189 VAL A CA 1
ATOM 1397 C C . VAL A 1 189 ? 2.796 6.234 7.050 1.00 96.62 189 VAL A C 1
ATOM 1399 O O . VAL A 1 189 ? 3.048 7.412 6.800 1.00 96.62 189 VAL A O 1
ATOM 1402 N N . GLU A 1 190 ? 3.746 5.389 7.456 1.00 94.88 190 GLU A N 1
ATOM 1403 C CA . GLU A 1 190 ? 5.131 5.795 7.733 1.00 94.88 190 GLU A CA 1
ATOM 1404 C C . GLU A 1 190 ? 5.763 6.567 6.561 1.00 94.88 190 GLU A C 1
ATOM 1406 O O . GLU A 1 190 ? 6.489 7.538 6.754 1.00 94.88 190 GLU A O 1
ATOM 1411 N N . THR A 1 191 ? 5.452 6.215 5.311 1.00 91.88 191 THR A N 1
ATOM 1412 C CA . THR A 1 191 ? 5.973 6.951 4.147 1.00 91.88 191 THR A CA 1
ATOM 1413 C C . THR A 1 191 ? 5.493 8.391 4.071 1.00 91.88 191 THR A C 1
ATOM 1415 O O . THR A 1 191 ? 6.225 9.234 3.544 1.00 91.88 191 THR A O 1
ATOM 1418 N N . TRP A 1 192 ? 4.308 8.700 4.593 1.00 94.44 192 TRP A N 1
ATOM 1419 C CA . TRP A 1 192 ? 3.775 10.060 4.606 1.00 94.44 192 TRP A CA 1
ATOM 1420 C C . TRP A 1 192 ? 4.586 10.930 5.565 1.00 94.44 192 TRP A C 1
ATOM 1422 O O . TRP A 1 192 ? 4.880 12.080 5.254 1.00 94.44 192 TRP A O 1
ATOM 1432 N N . THR A 1 193 ? 4.997 10.382 6.707 1.00 92.38 193 THR A N 1
ATOM 1433 C CA . THR A 1 193 ? 5.753 11.119 7.728 1.00 92.38 193 THR A CA 1
ATOM 1434 C C . THR A 1 193 ? 7.255 11.129 7.449 1.00 92.38 193 THR A C 1
ATOM 1436 O O . THR A 1 193 ? 7.913 12.146 7.649 1.00 92.38 193 THR A O 1
ATOM 1439 N N . ALA A 1 194 ? 7.810 10.024 6.947 1.00 91.19 194 ALA A N 1
ATOM 1440 C CA . ALA A 1 194 ? 9.243 9.875 6.711 1.00 91.19 194 ALA A CA 1
ATOM 1441 C C . ALA A 1 194 ? 9.708 10.478 5.377 1.00 91.19 194 ALA A C 1
ATOM 1443 O O . ALA A 1 194 ? 10.865 10.883 5.246 1.00 91.19 194 ALA A O 1
ATOM 1444 N N . THR A 1 195 ? 8.840 10.500 4.359 1.00 86.50 195 THR A N 1
ATOM 1445 C CA . THR A 1 195 ? 9.225 10.883 2.985 1.00 86.50 195 THR A CA 1
ATOM 1446 C C . THR A 1 195 ? 8.361 11.979 2.365 1.00 86.50 195 THR A C 1
ATOM 1448 O O . THR A 1 195 ? 8.598 12.361 1.218 1.00 86.50 195 THR A O 1
ATOM 1451 N N . SER A 1 196 ? 7.388 12.497 3.114 1.00 87.94 196 SER A N 1
ATOM 1452 C CA . SER A 1 196 ? 6.507 13.598 2.721 1.00 87.94 196 SER A CA 1
ATOM 1453 C C . SER A 1 196 ? 6.335 14.571 3.902 1.00 87.94 196 SER A C 1
ATOM 1455 O O . SER A 1 196 ? 7.189 14.619 4.785 1.00 87.94 196 SER A O 1
ATOM 1457 N N . ALA A 1 197 ? 5.278 15.385 3.905 1.00 88.44 197 ALA A N 1
ATOM 1458 C CA . ALA A 1 197 ? 4.963 16.345 4.968 1.00 88.44 197 ALA A CA 1
ATOM 1459 C C . ALA A 1 197 ? 3.807 15.866 5.870 1.00 88.44 197 ALA A C 1
ATOM 1461 O O . ALA A 1 197 ? 3.121 16.672 6.507 1.00 88.44 197 ALA A O 1
ATOM 1462 N N . GLY A 1 198 ? 3.574 14.552 5.898 1.00 91.81 198 GLY A N 1
ATOM 1463 C CA . GLY A 1 198 ? 2.454 13.942 6.590 1.00 91.81 198 GLY A CA 1
ATOM 1464 C C . GLY A 1 198 ? 2.569 14.010 8.107 1.00 91.81 198 GLY A C 1
ATOM 1465 O O . GLY A 1 198 ? 3.652 14.109 8.684 1.00 91.81 198 GLY A O 1
ATOM 1466 N N . GLN A 1 199 ? 1.417 13.920 8.758 1.00 94.69 199 GLN A N 1
ATOM 1467 C CA . GLN A 1 199 ? 1.283 13.808 10.205 1.00 94.69 199 GLN A CA 1
ATOM 1468 C C . GLN A 1 199 ? 0.424 12.593 10.518 1.00 94.69 199 GLN A C 1
ATOM 1470 O O . GLN A 1 199 ? -0.567 12.352 9.826 1.00 94.69 199 GLN A O 1
ATOM 1475 N N . VAL A 1 200 ? 0.783 11.865 11.572 1.00 97.44 200 VAL A N 1
ATOM 1476 C CA . VAL A 1 200 ? -0.005 10.751 12.101 1.00 97.44 200 VAL A CA 1
ATOM 1477 C C . VAL A 1 200 ? -0.045 10.813 13.618 1.00 97.44 200 VAL A C 1
ATOM 1479 O O . VAL A 1 200 ? 0.893 11.291 14.257 1.00 97.44 200 VAL A O 1
ATOM 1482 N N . ARG A 1 201 ? -1.156 10.346 14.179 1.00 97.94 201 ARG A N 1
ATOM 1483 C CA . ARG A 1 201 ? -1.284 10.007 15.588 1.00 97.94 201 ARG A CA 1
ATOM 1484 C C . ARG A 1 201 ? -2.268 8.856 15.742 1.00 97.94 201 ARG A C 1
ATOM 1486 O O . ARG A 1 201 ? -3.419 8.992 15.314 1.00 97.94 201 ARG A O 1
ATOM 1493 N N . ALA A 1 202 ? -1.839 7.771 16.375 1.00 98.62 202 ALA A N 1
ATOM 1494 C CA . ALA A 1 202 ? -2.716 6.708 16.849 1.00 98.62 202 ALA A CA 1
ATOM 1495 C C . ALA A 1 202 ? -2.902 6.784 18.373 1.00 98.62 202 ALA A C 1
ATOM 1497 O O . ALA A 1 202 ? -2.056 7.300 19.104 1.00 98.62 202 ALA A O 1
ATOM 1498 N N . VAL A 1 203 ? -4.049 6.320 18.861 1.00 98.75 203 VAL A N 1
ATOM 1499 C CA . VAL A 1 203 ? -4.380 6.259 20.292 1.00 98.75 203 VAL A CA 1
ATOM 1500 C C . VAL A 1 203 ? -5.152 4.985 20.600 1.00 98.75 203 VAL A C 1
ATOM 1502 O O . VAL A 1 203 ? -5.939 4.532 19.768 1.00 98.75 203 VAL A O 1
ATOM 1505 N N . ALA A 1 204 ? -4.966 4.472 21.813 1.00 98.62 204 ALA A N 1
ATOM 1506 C CA . ALA A 1 204 ? -5.769 3.416 22.415 1.00 98.62 204 ALA A CA 1
ATOM 1507 C C . ALA A 1 204 ? -6.588 3.987 23.585 1.00 98.62 204 ALA A C 1
ATOM 1509 O O . ALA A 1 204 ? -6.157 4.925 24.269 1.00 98.62 204 ALA A O 1
ATOM 1510 N N . ALA A 1 205 ? -7.774 3.434 23.819 1.00 98.25 205 ALA A N 1
ATOM 1511 C CA . ALA A 1 205 ? -8.658 3.844 24.899 1.00 98.25 205 ALA A CA 1
ATOM 1512 C C . ALA A 1 205 ? -9.427 2.660 25.492 1.00 98.25 205 ALA A C 1
ATOM 1514 O O . ALA A 1 205 ? -9.893 1.791 24.761 1.00 98.25 205 ALA A O 1
ATOM 1515 N N . ASP A 1 206 ? -9.639 2.702 26.805 1.00 97.00 206 ASP A N 1
ATOM 1516 C CA . ASP A 1 206 ? -10.604 1.862 27.524 1.00 97.00 206 ASP A CA 1
ATOM 1517 C C . ASP A 1 206 ? -11.997 2.497 27.366 1.00 97.00 206 ASP A C 1
ATOM 1519 O O . ASP A 1 206 ? -12.465 3.296 28.186 1.00 97.00 206 ASP A O 1
ATOM 1523 N N . SER A 1 207 ? -12.566 2.313 26.172 1.00 94.00 207 SER A N 1
ATOM 1524 C CA . SER A 1 207 ? -13.857 2.845 25.730 1.00 94.00 207 SER A CA 1
ATOM 1525 C C . SER A 1 207 ? -14.224 2.276 24.353 1.00 94.00 207 SER A C 1
ATOM 1527 O O . SER A 1 207 ? -13.414 1.639 23.695 1.00 94.00 207 SER A O 1
ATOM 1529 N N . GLY A 1 208 ? -15.421 2.586 23.843 1.00 96.19 208 GLY A N 1
ATOM 1530 C CA . GLY A 1 208 ? -15.757 2.320 22.438 1.00 96.19 208 GLY A CA 1
ATOM 1531 C C . GLY A 1 208 ? -15.112 3.306 21.448 1.00 96.19 208 GLY A C 1
ATOM 1532 O O . GLY A 1 208 ? -14.538 4.323 21.834 1.00 96.19 208 GLY A O 1
ATOM 1533 N N . ALA A 1 209 ? -15.308 3.069 20.145 1.00 97.31 209 ALA A N 1
ATOM 1534 C CA . ALA A 1 209 ? -14.699 3.847 19.053 1.00 97.31 209 ALA A CA 1
ATOM 1535 C C . ALA A 1 209 ? -14.872 5.373 19.179 1.00 97.31 209 ALA A C 1
ATOM 1537 O O . ALA A 1 209 ? -13.949 6.129 18.886 1.00 97.31 209 ALA A O 1
ATOM 1538 N N . ALA A 1 210 ? -16.033 5.846 19.648 1.00 97.50 210 ALA A N 1
ATOM 1539 C CA . ALA A 1 210 ? -16.250 7.272 19.884 1.00 97.50 210 ALA A CA 1
ATOM 1540 C C . ALA A 1 210 ? -15.301 7.833 20.958 1.00 97.50 210 ALA A C 1
ATOM 1542 O O . ALA A 1 210 ? -14.747 8.905 20.763 1.00 97.50 210 ALA A O 1
ATOM 1543 N N . GLY A 1 211 ? -15.057 7.106 22.051 1.00 98.06 211 GLY A N 1
ATOM 1544 C CA . GLY A 1 211 ? -14.139 7.550 23.101 1.00 98.06 211 GLY A CA 1
ATOM 1545 C C . GLY A 1 211 ? -12.693 7.652 22.609 1.00 98.06 211 GLY A C 1
ATOM 1546 O O . GLY A 1 211 ? -12.034 8.656 22.886 1.00 98.06 211 GLY A O 1
ATOM 1547 N N . ALA A 1 212 ? -12.234 6.684 21.806 1.00 98.50 212 ALA A N 1
ATOM 1548 C CA . ALA A 1 212 ? -10.921 6.735 21.159 1.00 98.50 212 ALA A CA 1
ATOM 1549 C C . ALA A 1 212 ? -10.804 7.920 20.181 1.00 98.50 212 ALA A C 1
ATOM 1551 O O . ALA A 1 212 ? -9.837 8.678 20.238 1.00 98.50 212 ALA A O 1
ATOM 1552 N N . VAL A 1 213 ? -11.819 8.158 19.340 1.00 98.62 213 VAL A N 1
ATOM 1553 C CA . VAL A 1 213 ? -11.855 9.337 18.452 1.00 98.62 213 VAL A CA 1
ATOM 1554 C C . VAL A 1 213 ? -11.848 10.644 19.253 1.00 98.62 213 VAL A C 1
ATOM 1556 O O . VAL A 1 213 ? -11.180 11.596 18.851 1.00 98.62 213 VAL A O 1
ATOM 1559 N N . GLY A 1 214 ? -12.513 10.693 20.410 1.00 98.31 214 GLY A N 1
ATOM 1560 C CA . GLY A 1 214 ? -12.541 11.863 21.293 1.00 98.31 214 GLY A CA 1
ATOM 1561 C C . GLY A 1 214 ? -11.167 12.285 21.830 1.00 98.31 214 GLY A C 1
ATOM 1562 O O . GLY A 1 214 ? -10.966 13.455 22.153 1.00 98.31 214 GLY A O 1
ATOM 1563 N N . LEU A 1 215 ? -10.190 11.369 21.875 1.00 98.38 215 LEU A N 1
ATOM 1564 C CA . LEU A 1 215 ? -8.793 11.680 22.220 1.00 98.38 215 LEU A CA 1
ATOM 1565 C C . LEU A 1 215 ? -8.033 12.402 21.088 1.00 98.38 215 LEU A C 1
ATOM 1567 O O . LEU A 1 215 ? -6.983 13.010 21.333 1.00 98.38 215 LEU A O 1
ATOM 1571 N N . LEU A 1 216 ? -8.551 12.332 19.858 1.00 98.00 216 LEU A N 1
ATOM 1572 C CA . LEU A 1 216 ? -7.984 12.953 18.658 1.00 98.00 216 LEU A CA 1
ATOM 1573 C C . LEU A 1 216 ? -8.765 14.198 18.218 1.00 98.00 216 LEU A C 1
ATOM 1575 O O . LEU A 1 216 ? -8.157 15.153 17.738 1.00 98.00 216 LEU A O 1
ATOM 1579 N N . ALA A 1 217 ? -10.090 14.207 18.382 1.00 97.56 217 ALA A N 1
ATOM 1580 C CA . ALA A 1 217 ? -10.962 15.291 17.943 1.00 97.56 217 ALA A CA 1
ATOM 1581 C C . ALA A 1 217 ? -12.168 15.479 18.877 1.00 97.56 217 ALA A C 1
ATOM 1583 O O . ALA A 1 217 ? -12.934 14.549 19.113 1.00 97.56 217 ALA A O 1
ATOM 1584 N N . ALA A 1 218 ? -12.381 16.716 19.341 1.00 96.81 218 ALA A N 1
ATOM 1585 C CA . ALA A 1 218 ? -13.498 17.066 20.225 1.00 96.81 218 ALA A CA 1
ATOM 1586 C C . ALA A 1 218 ? -14.871 16.977 19.538 1.00 96.81 218 ALA A C 1
ATOM 1588 O O . ALA A 1 218 ? -15.873 16.700 20.194 1.00 96.81 218 ALA A O 1
ATOM 1589 N N . GLU A 1 219 ? -14.918 17.203 18.223 1.00 97.75 219 GLU A N 1
ATOM 1590 C CA . GLU A 1 219 ? -16.109 17.023 17.396 1.00 97.75 219 GLU A CA 1
ATOM 1591 C C . GLU A 1 219 ? -15.752 16.217 16.150 1.00 97.75 219 GLU A C 1
ATOM 1593 O O . GLU A 1 219 ? -14.814 16.561 15.425 1.00 97.75 219 GLU A O 1
ATOM 1598 N N . ALA A 1 220 ? -16.491 15.136 15.900 1.00 97.75 220 ALA A N 1
ATOM 1599 C CA . ALA A 1 220 ? -16.250 14.269 14.758 1.00 97.75 220 ALA A CA 1
ATOM 1600 C C . ALA A 1 220 ? -17.539 13.675 14.185 1.00 97.75 220 ALA A C 1
ATOM 1602 O O . ALA A 1 220 ? -18.520 13.423 14.886 1.00 97.75 220 ALA A O 1
ATOM 1603 N N . ALA A 1 221 ? -17.524 13.425 12.881 1.00 97.12 221 ALA A N 1
ATOM 1604 C CA . ALA A 1 221 ? -18.496 12.586 12.204 1.00 97.12 221 ALA A CA 1
ATOM 1605 C C . ALA A 1 221 ? -17.970 11.153 12.175 1.00 97.12 221 ALA A C 1
ATOM 1607 O O . ALA A 1 221 ? -16.893 10.921 11.633 1.00 97.12 221 ALA A O 1
ATOM 1608 N N . LEU A 1 222 ? -18.719 10.199 12.727 1.00 97.12 222 LEU A N 1
ATOM 1609 C CA . LEU A 1 222 ? -18.376 8.776 12.704 1.00 97.12 222 LEU A CA 1
ATOM 1610 C C . LEU A 1 222 ? -19.386 8.022 11.844 1.00 97.12 222 LEU A C 1
ATOM 1612 O O . LEU A 1 222 ? -20.591 8.276 11.914 1.00 97.12 222 LEU A O 1
ATOM 1616 N N . GLN A 1 223 ? -18.903 7.067 11.059 1.00 97.44 223 GLN A N 1
ATOM 1617 C CA . GLN A 1 223 ? -19.751 6.169 10.293 1.00 97.44 223 GLN A CA 1
ATOM 1618 C C . GLN A 1 223 ? -19.248 4.728 10.402 1.00 97.44 223 GLN A C 1
ATOM 1620 O O . GLN A 1 223 ? -18.084 4.488 10.074 1.00 97.44 223 GLN A O 1
ATOM 1625 N N . PRO A 1 224 ? -20.121 3.775 10.781 1.00 97.94 224 PRO A N 1
ATOM 1626 C CA . PRO A 1 224 ? -19.800 2.357 10.713 1.00 97.94 224 PRO A CA 1
ATOM 1627 C C . PRO A 1 224 ? -19.420 1.941 9.290 1.00 97.94 224 PRO A C 1
ATOM 1629 O O . PRO A 1 224 ? -20.076 2.339 8.320 1.00 97.94 224 PRO A O 1
ATOM 1632 N N . ILE A 1 225 ? -18.379 1.128 9.187 1.00 98.31 225 ILE A N 1
ATOM 1633 C CA . ILE A 1 225 ? -17.935 0.469 7.960 1.00 98.31 225 ILE A CA 1
ATOM 1634 C C . ILE A 1 225 ? -17.692 -1.013 8.257 1.00 98.31 225 ILE A C 1
ATOM 1636 O O . ILE A 1 225 ? -17.628 -1.429 9.410 1.00 98.31 225 ILE A O 1
ATOM 1640 N N . THR A 1 226 ? -17.586 -1.822 7.215 1.00 98.06 226 THR A N 1
ATOM 1641 C CA . THR A 1 226 ? -17.198 -3.233 7.343 1.00 98.06 226 THR A CA 1
ATOM 1642 C C . THR A 1 226 ? -15.689 -3.375 7.563 1.00 98.06 226 THR A C 1
ATOM 1644 O O . THR A 1 226 ? -14.921 -2.484 7.190 1.00 98.06 226 THR A O 1
ATOM 1647 N N . ALA A 1 227 ? -15.246 -4.520 8.092 1.00 98.31 227 ALA A N 1
ATOM 1648 C CA . ALA A 1 227 ? -13.821 -4.850 8.186 1.00 98.31 227 ALA A CA 1
ATOM 1649 C C . ALA A 1 227 ? -13.133 -4.790 6.810 1.00 98.31 227 ALA A C 1
ATOM 1651 O O . ALA A 1 227 ? -12.077 -4.182 6.668 1.00 98.31 227 ALA A O 1
ATOM 1652 N N . ALA A 1 228 ? -13.785 -5.310 5.763 1.00 98.25 228 ALA A N 1
ATOM 1653 C CA . ALA A 1 228 ? -13.286 -5.246 4.390 1.00 98.25 228 ALA A CA 1
ATOM 1654 C C . ALA A 1 228 ? -13.098 -3.796 3.893 1.00 98.25 228 ALA A C 1
ATOM 1656 O O . ALA A 1 228 ? -12.099 -3.472 3.254 1.00 98.25 228 ALA A O 1
ATOM 1657 N N . GLU A 1 229 ? -14.021 -2.884 4.214 1.00 98.31 229 GLU A N 1
ATOM 1658 C CA . GLU A 1 229 ? -13.858 -1.455 3.912 1.00 98.31 229 GLU A CA 1
ATOM 1659 C C . GLU A 1 229 ? -12.709 -0.818 4.709 1.00 98.31 229 GLU A C 1
ATOM 1661 O O . GLU A 1 229 ? -11.978 0.007 4.160 1.00 98.31 229 GLU A O 1
ATOM 1666 N N . GLY A 1 230 ? -12.526 -1.211 5.973 1.00 98.38 230 GLY A N 1
ATOM 1667 C CA . GLY A 1 230 ? -11.395 -0.795 6.805 1.00 98.38 230 GLY A CA 1
ATOM 1668 C C . GLY A 1 230 ? -10.052 -1.243 6.227 1.00 98.38 230 GLY A C 1
ATOM 1669 O O . GLY A 1 230 ? -9.151 -0.424 6.047 1.00 98.38 230 GLY A O 1
ATOM 1670 N N . LEU A 1 231 ? -9.948 -2.512 5.826 1.00 98.56 231 LEU A N 1
ATOM 1671 C CA . LEU A 1 231 ? -8.775 -3.061 5.146 1.00 98.56 231 LEU A CA 1
ATOM 1672 C C . LEU A 1 231 ? -8.473 -2.329 3.838 1.00 98.56 231 LEU A C 1
ATOM 1674 O O . LEU A 1 231 ? -7.310 -2.053 3.558 1.00 98.56 231 LEU A O 1
ATOM 1678 N N . ALA A 1 232 ? -9.490 -1.973 3.047 1.00 98.19 232 ALA A N 1
ATOM 1679 C CA . ALA A 1 232 ? -9.284 -1.188 1.830 1.00 98.19 232 ALA A CA 1
ATOM 1680 C C . ALA A 1 232 ? -8.682 0.196 2.125 1.00 98.19 232 ALA A C 1
ATOM 1682 O O . ALA A 1 232 ? -7.829 0.659 1.370 1.00 98.19 232 ALA A O 1
ATOM 1683 N N . LEU A 1 233 ? -9.105 0.853 3.213 1.00 98.19 233 LEU A N 1
ATOM 1684 C CA . LEU A 1 233 ? -8.549 2.141 3.646 1.00 98.19 233 LEU A CA 1
ATOM 1685 C C . LEU A 1 233 ? -7.088 2.006 4.090 1.00 98.19 233 LEU A C 1
ATOM 1687 O O . LEU A 1 233 ? -6.249 2.785 3.639 1.00 98.19 233 LEU A O 1
ATOM 1691 N N . LEU A 1 234 ? -6.778 1.001 4.915 1.00 98.56 234 LEU A N 1
ATOM 1692 C CA . LEU A 1 234 ? -5.414 0.719 5.372 1.00 9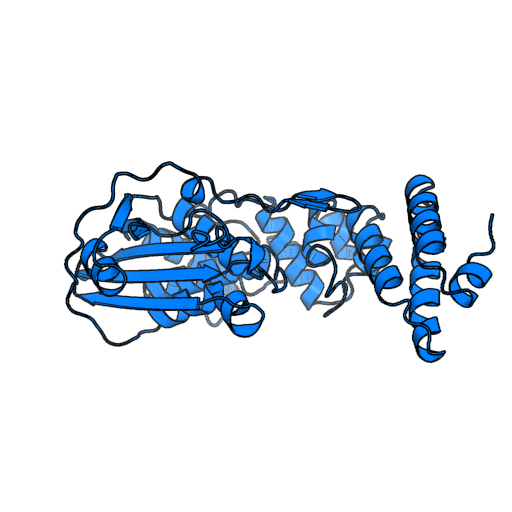8.56 234 LEU A CA 1
ATOM 1693 C C . LEU A 1 234 ? -4.489 0.377 4.198 1.00 98.56 234 LEU A C 1
ATOM 1695 O O . LEU A 1 234 ? -3.410 0.951 4.073 1.00 98.56 234 LEU A O 1
ATOM 1699 N N . GLN A 1 235 ? -4.937 -0.499 3.296 1.00 97.94 235 GLN A N 1
ATOM 1700 C CA . GLN A 1 235 ? -4.163 -0.918 2.130 1.00 97.94 235 GLN A CA 1
ATOM 1701 C C . GLN A 1 235 ? -3.892 0.250 1.187 1.00 97.94 235 GLN A C 1
ATOM 1703 O O . GLN A 1 235 ? -2.764 0.418 0.726 1.00 97.94 235 GLN A O 1
ATOM 1708 N N . TRP A 1 236 ? -4.902 1.082 0.921 1.00 96.75 236 TRP A N 1
ATOM 1709 C CA . TRP A 1 236 ? -4.747 2.248 0.058 1.00 96.75 236 TRP A CA 1
ATOM 1710 C C . TRP A 1 236 ? -3.765 3.261 0.652 1.00 96.75 236 TRP A C 1
ATOM 1712 O O . TRP A 1 236 ? -2.884 3.753 -0.061 1.00 96.75 236 TRP A O 1
ATOM 1722 N N . ALA A 1 237 ? -3.876 3.522 1.958 1.00 96.75 237 ALA A N 1
ATOM 1723 C CA . ALA A 1 237 ? -2.973 4.412 2.671 1.00 96.75 237 ALA A CA 1
ATOM 1724 C C . ALA A 1 237 ? -1.535 3.870 2.644 1.00 96.75 237 ALA A C 1
ATOM 1726 O O . ALA A 1 237 ? -0.639 4.560 2.153 1.00 96.75 237 ALA A O 1
ATOM 1727 N N . GLY A 1 238 ? -1.337 2.606 3.030 1.00 96.75 238 GLY A N 1
ATOM 1728 C CA . GLY A 1 238 ? -0.024 1.957 3.060 1.00 96.75 238 GLY A CA 1
ATOM 1729 C C . GLY A 1 238 ? 0.596 1.681 1.695 1.00 96.75 238 GLY A C 1
ATOM 1730 O O . GLY A 1 238 ? 1.814 1.579 1.580 1.00 96.75 238 GLY A O 1
ATOM 1731 N N . ALA A 1 239 ? -0.198 1.628 0.627 1.00 95.56 239 ALA A N 1
ATOM 1732 C CA . ALA A 1 239 ? 0.333 1.559 -0.728 1.00 95.56 239 ALA A CA 1
ATOM 1733 C C . ALA A 1 239 ? 0.894 2.909 -1.201 1.00 95.56 239 ALA A C 1
ATOM 1735 O O . ALA A 1 239 ? 1.713 2.947 -2.122 1.00 95.56 239 ALA A O 1
ATOM 1736 N N . SER A 1 240 ? 0.436 4.023 -0.629 1.00 92.81 240 SER A N 1
ATOM 1737 C CA . SER A 1 240 ? 0.720 5.375 -1.109 1.00 92.81 240 SER A CA 1
ATOM 1738 C C . SER A 1 240 ? 1.985 5.998 -0.504 1.00 92.81 240 SER A C 1
ATOM 1740 O O . SER A 1 240 ? 2.585 5.492 0.442 1.00 92.81 240 SER A O 1
ATOM 1742 N N . GLY A 1 241 ? 2.410 7.115 -1.094 1.00 88.00 241 GLY A N 1
ATOM 1743 C CA . GLY A 1 241 ? 3.528 7.922 -0.601 1.00 88.00 241 GLY A CA 1
ATOM 1744 C C . GLY A 1 241 ? 3.104 9.228 0.062 1.00 88.00 241 GLY A C 1
ATOM 1745 O O . GLY A 1 241 ? 3.964 10.013 0.443 1.00 88.00 241 GLY A O 1
ATOM 1746 N N . GLY A 1 242 ? 1.802 9.494 0.156 1.00 88.00 242 GLY A N 1
ATOM 1747 C CA . GLY A 1 242 ? 1.305 10.812 0.520 1.00 88.00 242 GLY A CA 1
ATOM 1748 C C . GLY A 1 242 ? 1.482 11.829 -0.617 1.00 88.00 242 GLY A C 1
ATOM 1749 O O . GLY A 1 242 ? 1.531 11.478 -1.799 1.00 88.00 242 GLY A O 1
ATOM 1750 N N . ALA A 1 243 ? 1.536 13.110 -0.269 1.00 85.25 243 ALA A N 1
ATOM 1751 C CA . ALA A 1 243 ? 1.502 14.238 -1.196 1.00 85.25 243 ALA A CA 1
ATOM 1752 C C . ALA A 1 243 ? 2.773 14.377 -2.054 1.00 85.25 243 ALA A C 1
ATOM 1754 O O . ALA A 1 243 ? 2.684 14.714 -3.246 1.00 85.25 243 ALA A O 1
ATOM 1755 N N . TYR A 1 244 ? 3.932 14.117 -1.440 1.00 83.19 244 TYR A N 1
ATOM 1756 C CA . TYR A 1 244 ? 5.265 14.270 -2.031 1.00 83.19 244 TYR A CA 1
ATOM 1757 C C . TYR A 1 244 ? 6.086 12.975 -2.030 1.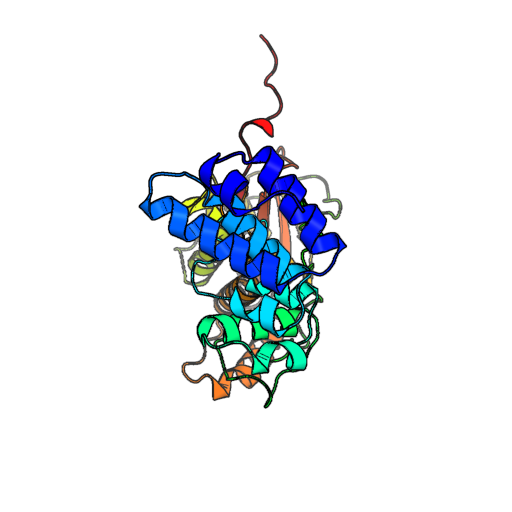00 83.19 244 TYR A C 1
ATOM 1759 O O . TYR A 1 244 ? 7.030 12.845 -2.816 1.00 83.19 244 TYR A O 1
ATOM 1767 N N . GLY A 1 245 ? 5.748 12.025 -1.155 1.00 78.56 245 GLY A N 1
ATOM 1768 C CA . GLY A 1 245 ? 6.451 10.755 -1.056 1.00 78.56 245 GLY A CA 1
ATOM 1769 C C . GLY A 1 245 ? 6.098 9.798 -2.192 1.00 78.56 245 GLY A C 1
ATOM 1770 O O . GLY A 1 245 ? 5.260 10.055 -3.061 1.00 78.56 245 GLY A O 1
ATOM 1771 N N . ARG A 1 246 ? 6.784 8.655 -2.210 1.00 85.06 246 ARG A N 1
ATOM 1772 C CA . ARG A 1 246 ? 6.691 7.685 -3.309 1.00 85.06 246 ARG A CA 1
ATOM 1773 C C . ARG A 1 246 ? 5.685 6.601 -2.983 1.00 85.06 246 ARG A C 1
ATOM 1775 O O . ARG A 1 246 ? 5.672 6.071 -1.876 1.00 85.06 246 ARG A O 1
ATOM 1782 N N . ARG A 1 247 ? 4.885 6.233 -3.982 1.00 91.00 247 ARG A N 1
ATOM 1783 C CA . ARG A 1 247 ? 4.013 5.065 -3.895 1.00 91.00 247 ARG A CA 1
ATOM 1784 C C . ARG A 1 247 ? 4.864 3.812 -3.652 1.00 91.00 247 ARG A C 1
ATOM 1786 O O . ARG A 1 247 ? 5.840 3.594 -4.365 1.00 91.00 247 ARG A O 1
ATOM 1793 N N . ARG A 1 248 ? 4.480 3.010 -2.658 1.00 90.88 248 ARG A N 1
ATOM 1794 C CA . ARG A 1 248 ? 5.119 1.733 -2.301 1.00 90.88 248 ARG A CA 1
ATOM 1795 C C . ARG A 1 248 ? 4.593 0.562 -3.128 1.00 90.88 248 ARG A C 1
ATOM 1797 O O . ARG A 1 248 ? 5.334 -0.382 -3.366 1.00 90.88 248 ARG A O 1
ATOM 1804 N N . GLY A 1 249 ? 3.342 0.656 -3.579 1.00 93.81 249 GLY A N 1
ATOM 1805 C CA . GLY A 1 249 ? 2.657 -0.376 -4.359 1.00 93.81 249 GLY A CA 1
ATOM 1806 C C . GLY A 1 249 ? 1.596 -1.108 -3.546 1.00 93.81 249 GLY A C 1
ATOM 1807 O O . GLY A 1 249 ? 1.620 -1.107 -2.313 1.00 93.81 249 GLY A O 1
ATOM 1808 N N . GLY A 1 250 ? 0.635 -1.702 -4.244 1.00 95.50 250 GLY A N 1
ATOM 1809 C CA . GLY A 1 250 ? -0.494 -2.399 -3.657 1.00 95.50 250 GLY A CA 1
ATOM 1810 C C . GLY A 1 250 ? -0.085 -3.538 -2.728 1.00 95.50 250 GLY A C 1
ATOM 1811 O O . GLY A 1 250 ? -0.678 -3.662 -1.656 1.00 95.50 250 GLY A O 1
ATOM 1812 N N . GLY A 1 251 ? 0.932 -4.325 -3.095 1.00 95.75 251 GLY A N 1
ATOM 1813 C CA . GLY A 1 251 ? 1.426 -5.446 -2.288 1.00 95.75 251 GLY A CA 1
ATOM 1814 C C . GLY A 1 251 ? 1.969 -5.001 -0.926 1.00 95.75 251 GLY A C 1
ATOM 1815 O O . GLY A 1 251 ? 1.610 -5.571 0.101 1.00 95.75 251 GLY A O 1
ATOM 1816 N N . ALA A 1 252 ? 2.746 -3.913 -0.898 1.00 95.44 252 ALA A N 1
ATOM 1817 C CA . ALA A 1 252 ? 3.230 -3.316 0.350 1.00 95.44 252 ALA A CA 1
ATOM 1818 C C . ALA A 1 252 ? 2.080 -2.763 1.208 1.00 95.44 252 ALA A C 1
ATOM 1820 O O . ALA A 1 252 ? 2.085 -2.915 2.428 1.00 95.44 252 ALA A O 1
ATOM 1821 N N . GLY A 1 253 ? 1.067 -2.166 0.571 1.00 97.50 253 GLY A N 1
ATOM 1822 C CA . GLY A 1 253 ? -0.152 -1.752 1.262 1.00 97.50 253 GLY A CA 1
ATOM 1823 C C . GLY A 1 253 ? -0.918 -2.932 1.860 1.00 97.50 253 GLY A C 1
ATOM 1824 O O . GLY A 1 253 ? -1.424 -2.824 2.973 1.00 97.50 253 GLY A O 1
ATOM 1825 N N . ARG A 1 254 ? -1.001 -4.065 1.146 1.00 97.88 254 ARG A N 1
ATOM 1826 C CA . ARG A 1 254 ? -1.702 -5.270 1.617 1.00 97.88 254 ARG A CA 1
ATOM 1827 C C . ARG A 1 254 ? -1.034 -5.803 2.879 1.00 97.88 254 ARG A C 1
ATOM 1829 O O . ARG A 1 254 ? -1.725 -6.071 3.855 1.00 97.88 254 ARG A O 1
ATOM 1836 N N . PHE A 1 255 ? 0.298 -5.852 2.878 1.00 97.88 255 PHE A N 1
ATOM 1837 C CA . PHE A 1 255 ? 1.083 -6.245 4.046 1.00 97.88 255 PHE A CA 1
ATOM 1838 C C . PHE A 1 255 ? 0.821 -5.322 5.237 1.00 97.88 255 PHE A C 1
ATOM 1840 O O . PHE A 1 255 ? 0.465 -5.796 6.309 1.00 97.88 255 PHE A O 1
ATOM 1847 N N . ALA A 1 256 ? 0.899 -4.002 5.035 1.00 98.19 256 ALA A N 1
ATOM 1848 C CA . ALA A 1 256 ? 0.629 -3.034 6.098 1.00 98.19 256 ALA A CA 1
ATOM 1849 C C . ALA A 1 256 ? -0.796 -3.166 6.670 1.00 98.19 256 ALA A C 1
ATOM 1851 O O . ALA A 1 256 ? -0.991 -3.055 7.878 1.00 98.19 256 ALA A O 1
ATOM 1852 N N . ALA A 1 257 ? -1.790 -3.434 5.816 1.00 98.50 257 ALA A N 1
ATOM 1853 C CA . ALA A 1 257 ? -3.168 -3.648 6.246 1.00 98.50 257 ALA A CA 1
ATOM 1854 C C . ALA A 1 257 ? -3.330 -4.924 7.084 1.00 98.50 257 ALA A C 1
ATOM 1856 O O . ALA A 1 257 ? -3.994 -4.875 8.115 1.00 98.50 257 ALA A O 1
ATOM 1857 N N . TRP A 1 258 ? -2.715 -6.035 6.668 1.00 98.50 258 TRP A N 1
ATOM 1858 C CA . TRP A 1 258 ? -2.722 -7.295 7.420 1.00 98.50 258 TRP A CA 1
ATOM 1859 C C . TRP A 1 258 ? -1.998 -7.161 8.758 1.00 98.50 258 TRP A C 1
ATOM 1861 O O . TRP A 1 258 ? -2.513 -7.610 9.775 1.00 98.50 258 TRP A O 1
ATOM 1871 N N . TRP A 1 259 ? -0.847 -6.488 8.773 1.00 98.44 259 TRP A N 1
ATOM 1872 C CA . TRP A 1 259 ? -0.086 -6.235 9.993 1.00 98.44 259 TRP A CA 1
ATOM 1873 C C . TRP A 1 259 ? -0.893 -5.419 11.014 1.00 98.44 259 TRP A C 1
ATOM 1875 O O . TRP A 1 259 ? -1.017 -5.809 12.173 1.00 98.44 259 TRP A O 1
ATOM 1885 N N . ALA A 1 260 ? -1.518 -4.320 10.576 1.00 98.75 260 ALA A N 1
ATOM 1886 C CA . ALA A 1 260 ? -2.386 -3.515 11.435 1.00 98.75 260 ALA A CA 1
ATOM 1887 C C . ALA A 1 260 ? -3.626 -4.286 11.905 1.00 98.75 260 ALA A C 1
ATOM 1889 O O . ALA A 1 260 ? -4.009 -4.181 13.066 1.00 98.75 260 ALA A O 1
ATOM 1890 N N . ALA A 1 261 ? -4.238 -5.075 11.023 1.00 98.56 261 ALA A N 1
ATOM 1891 C CA . ALA A 1 261 ? -5.377 -5.920 11.353 1.00 98.56 261 ALA A CA 1
ATOM 1892 C C . ALA A 1 261 ? -5.039 -6.971 12.421 1.00 98.56 261 ALA A C 1
ATOM 1894 O O . ALA A 1 261 ? -5.809 -7.136 13.363 1.00 98.56 261 ALA A O 1
ATOM 1895 N N . ALA A 1 262 ? -3.886 -7.634 12.303 1.00 98.50 262 ALA A N 1
ATOM 1896 C CA . ALA A 1 262 ? -3.423 -8.628 13.266 1.00 98.50 262 ALA A CA 1
ATOM 1897 C C . ALA A 1 262 ? -3.179 -8.001 14.642 1.00 98.50 262 ALA A C 1
ATOM 1899 O O . ALA A 1 262 ? -3.689 -8.498 15.642 1.00 98.50 262 ALA A O 1
ATOM 1900 N N . ALA A 1 263 ? -2.505 -6.847 14.680 1.00 98.50 263 ALA A N 1
ATOM 1901 C CA . ALA A 1 263 ? -2.264 -6.120 15.921 1.00 98.50 263 ALA A CA 1
ATOM 1902 C C . ALA A 1 263 ? -3.567 -5.642 16.591 1.00 98.50 263 ALA A C 1
ATOM 1904 O O . ALA A 1 263 ? -3.710 -5.771 17.803 1.00 98.50 263 ALA A O 1
ATOM 1905 N N . LEU A 1 264 ? -4.531 -5.137 15.810 1.00 98.44 264 LEU A N 1
ATOM 1906 C CA . LEU A 1 264 ? -5.854 -4.726 16.303 1.00 98.44 264 LEU A CA 1
ATOM 1907 C C . LEU A 1 264 ? -6.677 -5.891 16.859 1.00 98.44 264 LEU A C 1
ATOM 1909 O O . LEU A 1 264 ? -7.436 -5.701 17.801 1.00 98.44 264 LEU A O 1
ATOM 1913 N N . ALA A 1 265 ? -6.559 -7.068 16.248 1.00 97.75 265 ALA A N 1
ATOM 1914 C CA . ALA A 1 265 ? -7.290 -8.267 16.641 1.00 97.75 265 ALA A CA 1
ATOM 1915 C C . ALA A 1 265 ? -6.549 -9.118 17.688 1.00 97.75 265 ALA A C 1
ATOM 1917 O O . ALA A 1 265 ? -7.064 -10.153 18.099 1.00 97.75 265 ALA A O 1
ATOM 1918 N N . GLY A 1 266 ? -5.335 -8.721 18.089 1.00 96.69 266 GLY A N 1
ATOM 1919 C CA . GLY A 1 266 ? -4.502 -9.492 19.014 1.00 96.69 266 GLY A CA 1
ATOM 1920 C C . GLY A 1 266 ? -4.043 -10.848 18.466 1.00 96.69 266 GLY A C 1
ATOM 1921 O O . GLY A 1 266 ? -3.710 -11.732 19.252 1.00 96.69 266 GLY A O 1
ATOM 1922 N N . VAL A 1 267 ? -4.030 -11.025 17.140 1.00 97.06 267 VAL A N 1
ATOM 1923 C CA . VAL A 1 267 ? -3.598 -12.268 16.485 1.00 97.06 267 VAL A CA 1
ATOM 1924 C C . VAL A 1 267 ? -2.092 -12.205 16.246 1.00 97.06 267 VAL A C 1
ATOM 1926 O O . VAL A 1 267 ? -1.584 -11.247 15.659 1.00 97.06 267 VAL A O 1
ATOM 1929 N N . GLU A 1 268 ? -1.366 -13.223 16.704 1.00 95.62 268 GLU A N 1
ATOM 1930 C CA . GLU A 1 268 ? 0.088 -13.288 16.565 1.00 95.62 268 GLU A CA 1
ATOM 1931 C C . GLU A 1 268 ? 0.493 -13.581 15.117 1.00 95.62 268 GLU A C 1
ATOM 1933 O O . GLU A 1 268 ? -0.072 -14.448 14.451 1.00 95.62 268 GLU A O 1
ATOM 1938 N N . TRP A 1 269 ? 1.479 -12.836 14.617 1.00 95.31 269 TRP A N 1
ATOM 1939 C CA . TRP A 1 269 ? 2.002 -13.050 13.273 1.00 95.31 269 TRP A CA 1
ATOM 1940 C C . TRP A 1 269 ? 2.804 -14.359 13.215 1.00 95.31 269 TRP A C 1
ATOM 1942 O O . TRP A 1 269 ? 3.658 -14.568 14.079 1.00 95.31 269 TRP A O 1
ATOM 1952 N N . PRO A 1 270 ? 2.599 -15.225 12.208 1.00 95.31 270 PRO A N 1
ATOM 1953 C CA . PRO A 1 270 ? 3.249 -16.529 12.170 1.00 95.31 270 PRO A CA 1
ATOM 1954 C C . PRO A 1 270 ? 4.755 -16.403 11.898 1.00 95.31 270 PRO A C 1
ATOM 1956 O O . PRO A 1 270 ? 5.189 -15.611 11.056 1.00 95.31 270 PRO A O 1
ATOM 1959 N N . GLU A 1 271 ? 5.559 -17.227 12.576 1.00 93.12 271 GLU A N 1
ATOM 1960 C CA . GLU A 1 271 ? 7.007 -17.319 12.334 1.00 93.12 271 GLU A CA 1
ATOM 1961 C C . GLU A 1 271 ? 7.335 -18.125 11.062 1.00 93.12 271 GLU A C 1
ATOM 1963 O O . GLU A 1 271 ? 8.340 -17.855 10.398 1.00 93.12 271 GLU A O 1
ATOM 1968 N N . ASP A 1 272 ? 6.491 -19.103 10.706 1.00 94.19 272 ASP A N 1
ATOM 1969 C CA . ASP 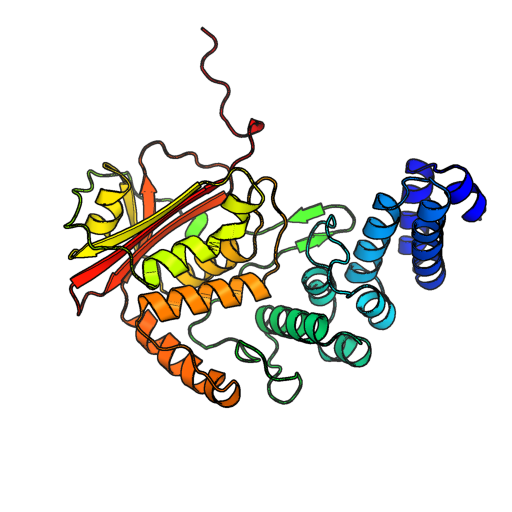A 1 272 ? 6.640 -19.938 9.510 1.00 94.19 272 ASP A CA 1
ATOM 1970 C C . ASP A 1 272 ? 5.682 -19.489 8.395 1.00 94.19 272 ASP A C 1
ATOM 1972 O O . ASP A 1 272 ? 4.462 -19.420 8.558 1.00 94.19 272 ASP A O 1
ATOM 1976 N N . LEU A 1 273 ? 6.234 -19.245 7.204 1.00 91.50 273 LEU A N 1
ATOM 1977 C CA . LEU A 1 273 ? 5.467 -18.873 6.014 1.00 91.50 273 LEU A CA 1
ATOM 1978 C C . LEU A 1 273 ? 4.485 -19.971 5.573 1.00 91.50 273 LEU A C 1
ATOM 1980 O O . LEU A 1 273 ? 3.513 -19.672 4.879 1.00 91.50 273 LEU A O 1
ATOM 1984 N N . ALA A 1 274 ? 4.717 -21.231 5.953 1.00 92.12 274 ALA A N 1
ATOM 1985 C CA . ALA A 1 274 ? 3.797 -22.333 5.679 1.00 92.12 274 ALA A CA 1
ATOM 1986 C C . ALA A 1 274 ? 2.461 -22.204 6.437 1.00 92.12 274 ALA A C 1
ATOM 1988 O O . ALA A 1 274 ? 1.453 -22.746 5.985 1.00 92.12 274 ALA A O 1
ATOM 1989 N N . GLU A 1 275 ? 2.431 -21.471 7.553 1.00 94.38 275 GLU A N 1
ATOM 1990 C CA . GLU A 1 275 ? 1.236 -21.271 8.386 1.00 94.38 275 GLU A CA 1
ATOM 1991 C C . GLU A 1 275 ? 0.401 -20.059 7.945 1.00 94.38 275 GLU A C 1
ATOM 1993 O O . GLU A 1 275 ? -0.726 -19.871 8.399 1.00 94.38 275 GLU A O 1
ATOM 1998 N N . MET A 1 276 ? 0.916 -19.263 7.005 1.00 94.12 276 MET A N 1
ATOM 1999 C CA . MET A 1 276 ? 0.335 -17.985 6.593 1.00 94.12 276 MET A CA 1
ATOM 2000 C C . MET A 1 276 ? -1.104 -18.098 6.046 1.00 94.12 276 MET A C 1
ATOM 2002 O O . MET A 1 276 ? -1.902 -17.176 6.210 1.00 94.12 276 MET A O 1
ATOM 2006 N N . GLU A 1 277 ? -1.466 -19.218 5.406 1.00 91.44 277 GLU A N 1
ATOM 2007 C CA . GLU A 1 277 ? -2.842 -19.448 4.924 1.00 91.44 277 GLU A CA 1
ATOM 2008 C C . GLU A 1 277 ? -3.817 -19.684 6.089 1.00 91.44 277 GLU A C 1
ATOM 2010 O O . GLU A 1 277 ? -4.874 -19.057 6.125 1.00 91.44 277 GLU A O 1
ATOM 2015 N N . ALA A 1 278 ? -3.433 -20.503 7.075 1.00 94.00 278 ALA A N 1
ATOM 2016 C CA . ALA A 1 278 ? -4.236 -20.745 8.277 1.00 94.00 278 ALA A CA 1
ATOM 2017 C C . ALA A 1 278 ? -4.361 -19.475 9.135 1.00 94.00 278 ALA A C 1
ATOM 2019 O O . ALA A 1 278 ? -5.458 -19.133 9.575 1.00 94.00 278 ALA A O 1
ATOM 2020 N N . PHE A 1 279 ? -3.263 -18.728 9.282 1.00 96.81 279 PHE A N 1
ATOM 2021 C CA . PHE A 1 279 ? -3.264 -17.409 9.911 1.00 96.81 279 PHE A CA 1
ATOM 2022 C C . PHE A 1 279 ? -4.253 -16.450 9.232 1.00 96.81 279 PHE A C 1
ATOM 2024 O O . PHE A 1 279 ? -4.981 -15.733 9.908 1.00 96.81 279 PHE A O 1
ATOM 2031 N N . GLY A 1 280 ? -4.335 -16.457 7.897 1.00 96.19 280 GLY A N 1
ATOM 2032 C CA . GLY A 1 280 ? -5.305 -15.640 7.166 1.00 96.19 280 GLY A CA 1
ATOM 2033 C C . GLY A 1 280 ? -6.763 -15.974 7.504 1.00 96.19 280 GLY A C 1
ATOM 2034 O O . GLY A 1 280 ? -7.591 -15.070 7.618 1.00 96.19 280 GLY A O 1
ATOM 2035 N N . GLU A 1 281 ? -7.095 -17.254 7.685 1.00 95.19 281 GLU A N 1
ATOM 2036 C CA . GLU A 1 281 ? -8.442 -17.674 8.093 1.00 95.19 281 GLU A CA 1
ATOM 2037 C C . GLU A 1 281 ? -8.779 -17.206 9.516 1.00 95.19 281 GLU A C 1
ATOM 2039 O O . GLU A 1 281 ? -9.858 -16.649 9.739 1.00 95.19 281 GLU A O 1
ATOM 2044 N N . GLU A 1 282 ? -7.844 -17.376 10.455 1.00 97.44 282 GLU A N 1
ATOM 2045 C CA . GLU A 1 282 ? -7.972 -16.910 11.840 1.00 97.44 282 GLU A CA 1
ATOM 2046 C C . GLU A 1 282 ? -8.121 -15.387 11.910 1.00 97.44 282 GLU A C 1
ATOM 2048 O O . GLU A 1 282 ? -9.075 -14.878 12.505 1.00 97.44 282 GLU A O 1
ATOM 2053 N N . LEU A 1 283 ? -7.234 -14.658 11.229 1.00 98.25 283 LEU A N 1
ATOM 2054 C CA . LEU A 1 283 ? -7.262 -13.202 11.162 1.00 98.25 283 LEU A CA 1
ATOM 2055 C C . LEU A 1 283 ? -8.602 -12.700 10.621 1.00 98.25 283 LEU A C 1
ATOM 2057 O O . LEU A 1 283 ? -9.190 -11.778 11.184 1.00 98.25 283 LEU A O 1
ATOM 2061 N N . GLY A 1 284 ? -9.103 -13.320 9.549 1.00 97.69 284 GLY A N 1
ATOM 2062 C CA . GLY A 1 284 ? -10.382 -12.969 8.939 1.00 97.69 284 GLY A CA 1
ATOM 2063 C C . GLY A 1 284 ? -11.572 -13.130 9.887 1.00 97.69 284 GLY A C 1
ATOM 2064 O O . GLY A 1 284 ? -12.477 -12.292 9.871 1.00 97.69 284 GLY A O 1
ATOM 2065 N N . ALA A 1 285 ? -11.569 -14.173 10.721 1.00 97.44 285 ALA A N 1
ATOM 2066 C CA . ALA A 1 285 ? -12.581 -14.361 11.756 1.00 97.44 285 ALA A CA 1
ATOM 2067 C C . ALA A 1 285 ? -12.468 -13.278 12.840 1.00 97.44 285 ALA A C 1
ATOM 2069 O O . ALA A 1 285 ? -13.455 -12.596 13.117 1.00 97.44 285 ALA A O 1
ATOM 2070 N N . ALA A 1 286 ? -11.263 -13.060 13.373 1.00 98.12 286 ALA A N 1
ATOM 2071 C CA . ALA A 1 286 ? -11.024 -12.138 14.480 1.00 98.12 286 ALA A CA 1
ATOM 2072 C C . ALA A 1 286 ? -11.382 -10.682 14.127 1.00 98.12 286 ALA A C 1
ATOM 2074 O O . ALA A 1 286 ? -12.131 -10.023 14.847 1.00 98.12 286 ALA A O 1
ATOM 2075 N N . ILE A 1 287 ? -10.962 -10.177 12.960 1.00 98.06 287 ILE A N 1
ATOM 2076 C CA . ILE A 1 287 ? -11.320 -8.806 12.549 1.00 98.06 287 ILE A CA 1
ATOM 2077 C C . ILE A 1 287 ? -12.811 -8.628 12.247 1.00 98.06 287 ILE A C 1
ATOM 2079 O O . ILE A 1 287 ? -13.297 -7.493 12.208 1.00 98.06 287 ILE A O 1
ATOM 2083 N N . GLY A 1 288 ? -13.520 -9.731 11.985 1.00 97.19 288 GLY A N 1
ATOM 2084 C CA . GLY A 1 288 ? -14.963 -9.755 11.775 1.00 97.19 288 GLY A CA 1
ATOM 2085 C C . GLY A 1 288 ? -15.759 -9.521 13.060 1.00 97.19 288 GLY A C 1
ATOM 2086 O O . GLY A 1 288 ? -16.912 -9.094 12.980 1.00 97.19 288 GLY A O 1
ATOM 2087 N N . GLU A 1 289 ? -15.149 -9.752 14.224 1.00 97.56 289 GLU A N 1
ATOM 2088 C CA . GLU A 1 289 ? -15.741 -9.498 15.544 1.00 97.56 289 GLU A CA 1
ATOM 2089 C C . GLU A 1 289 ? -15.557 -8.037 15.996 1.00 97.56 289 GLU A C 1
ATOM 2091 O O . GLU A 1 289 ? -16.318 -7.529 16.825 1.00 97.56 289 GLU A O 1
ATOM 2096 N N . LEU A 1 290 ? -14.605 -7.322 15.388 1.00 98.56 290 LEU A N 1
ATOM 2097 C CA . LEU A 1 290 ? -14.340 -5.914 15.665 1.00 98.56 290 LEU A CA 1
ATOM 2098 C C . LEU A 1 290 ? -15.371 -4.987 15.002 1.00 98.56 290 LEU A C 1
ATOM 2100 O O . LEU A 1 290 ? -15.885 -5.224 13.907 1.00 98.56 290 LEU A O 1
ATOM 2104 N N . SER A 1 291 ? -15.632 -3.850 15.645 1.00 98.62 291 SER A N 1
ATOM 2105 C CA . SER A 1 291 ? -16.487 -2.788 15.109 1.00 98.62 291 SER A CA 1
ATOM 2106 C C . SER A 1 291 ? -15.653 -1.693 14.448 1.00 98.62 291 SER A C 1
ATOM 2108 O O . SER A 1 291 ? -14.927 -0.964 15.122 1.00 98.62 291 SER A O 1
ATOM 2110 N N . TRP A 1 292 ? -15.798 -1.533 13.132 1.00 98.69 292 TRP A N 1
ATOM 2111 C CA . TRP A 1 292 ? -15.002 -0.599 12.334 1.00 98.69 292 TRP A CA 1
ATOM 2112 C C . TRP A 1 292 ? -15.763 0.687 12.020 1.00 98.69 292 TRP A C 1
ATOM 2114 O O . TRP A 1 292 ? -16.947 0.684 11.674 1.00 98.69 292 TRP A O 1
ATOM 2124 N N . PHE A 1 293 ? -15.055 1.810 12.083 1.00 98.50 293 PHE A N 1
ATOM 2125 C CA . PHE A 1 293 ? -15.590 3.130 11.796 1.00 98.50 293 PHE A CA 1
ATOM 2126 C C . PHE A 1 293 ? -14.597 3.927 10.968 1.00 98.50 293 PHE A C 1
ATOM 2128 O O . PHE A 1 293 ? -13.422 4.038 11.309 1.00 98.50 293 PHE A O 1
ATOM 2135 N N . ARG A 1 294 ? -15.099 4.589 9.929 1.00 97.50 294 ARG A N 1
ATOM 2136 C CA . ARG A 1 294 ? -14.413 5.763 9.391 1.00 97.50 294 ARG A CA 1
ATOM 2137 C C . ARG A 1 294 ? -14.887 6.990 10.151 1.00 97.50 294 ARG A C 1
ATOM 2139 O O . ARG A 1 294 ? -16.058 7.066 10.542 1.00 97.50 294 ARG A O 1
ATOM 2146 N N . TRP A 1 295 ? -14.014 7.969 10.313 1.00 97.44 295 TRP A N 1
ATOM 2147 C CA . TRP A 1 295 ? -14.389 9.206 10.981 1.00 97.44 295 TRP A CA 1
ATOM 2148 C C . TRP A 1 295 ? -13.760 10.433 10.329 1.00 97.44 295 TRP A C 1
ATOM 2150 O O . TRP A 1 295 ? -12.931 10.328 9.432 1.00 97.44 295 TRP A O 1
ATOM 2160 N N . ARG A 1 296 ? -14.204 11.622 10.726 1.00 95.75 296 ARG A N 1
ATOM 2161 C CA . ARG A 1 296 ? -13.590 12.888 10.317 1.00 95.75 296 ARG A CA 1
ATOM 2162 C C . ARG A 1 296 ? -13.850 13.953 11.367 1.00 95.75 296 ARG A C 1
ATOM 2164 O O . ARG A 1 296 ? -14.997 14.109 11.782 1.00 95.75 296 ARG A O 1
ATOM 2171 N N . ALA A 1 297 ? -12.811 14.682 11.764 1.00 94.50 297 ALA A N 1
ATOM 2172 C CA . ALA A 1 297 ? -12.955 15.841 12.640 1.00 94.50 297 ALA A CA 1
ATOM 2173 C C . ALA A 1 297 ? -13.769 16.956 11.960 1.00 94.50 297 ALA A C 1
ATOM 2175 O O . ALA A 1 297 ? -13.711 17.124 10.737 1.00 94.50 297 ALA A O 1
ATOM 2176 N N . GLU A 1 298 ? -14.500 17.737 12.748 1.00 92.44 298 GLU A N 1
ATOM 2177 C CA . GLU A 1 298 ? -15.158 18.944 12.245 1.00 92.44 298 GLU A CA 1
ATOM 2178 C C . GLU A 1 298 ? -14.125 19.929 11.672 1.00 92.44 298 GLU A C 1
ATOM 2180 O O . GLU A 1 298 ? -13.044 20.120 12.229 1.00 92.44 298 GLU A O 1
ATOM 2185 N N . GLY A 1 299 ? -14.432 20.526 10.517 1.00 83.31 299 GLY A N 1
ATOM 2186 C CA . GLY A 1 299 ? -13.526 21.454 9.832 1.00 83.31 299 GLY A CA 1
ATOM 2187 C C . GLY A 1 299 ? -12.265 20.823 9.221 1.00 83.31 299 GLY A C 1
ATOM 2188 O O . GLY A 1 299 ? -11.440 21.553 8.669 1.00 83.31 299 GLY A O 1
ATOM 2189 N N . ALA A 1 300 ? -12.101 19.494 9.274 1.00 84.19 300 ALA A N 1
ATOM 2190 C CA . ALA A 1 300 ? -11.004 18.822 8.584 1.00 84.19 300 ALA A CA 1
ATOM 2191 C C . ALA A 1 300 ? -11.073 19.077 7.070 1.00 84.19 300 ALA A C 1
ATOM 2193 O O . ALA A 1 300 ? -12.151 19.066 6.466 1.00 84.19 300 ALA A O 1
ATOM 2194 N N . ALA A 1 301 ? -9.906 19.282 6.453 1.00 76.44 301 ALA A N 1
ATOM 2195 C CA . ALA A 1 301 ? -9.803 19.429 5.008 1.00 76.44 301 ALA A CA 1
ATOM 2196 C C . ALA A 1 301 ? -10.396 18.202 4.298 1.00 76.44 301 ALA A C 1
ATOM 2198 O O . ALA A 1 301 ? -10.373 17.092 4.821 1.00 76.44 301 ALA A O 1
ATOM 2199 N N . THR A 1 302 ? -10.921 18.396 3.094 1.00 74.75 302 THR A N 1
ATOM 2200 C CA . THR A 1 302 ? -11.470 17.316 2.255 1.00 74.75 302 THR A CA 1
ATOM 2201 C C . THR A 1 302 ? -10.538 16.917 1.115 1.00 74.75 302 THR A C 1
ATOM 2203 O O . THR A 1 302 ? -10.812 15.941 0.428 1.00 74.75 302 THR A O 1
ATOM 2206 N N . ALA A 1 303 ? -9.452 17.668 0.923 1.00 76.44 303 ALA A N 1
ATOM 2207 C CA . ALA A 1 303 ? -8.414 17.407 -0.063 1.00 76.44 303 ALA A CA 1
ATOM 2208 C C . ALA A 1 303 ? -7.167 16.791 0.594 1.00 76.44 303 ALA A C 1
ATOM 2210 O O . ALA A 1 303 ? -6.968 16.904 1.810 1.00 76.44 303 ALA A O 1
ATOM 2211 N N . GLY A 1 304 ? -6.321 16.173 -0.230 1.00 84.75 304 GLY A N 1
ATOM 2212 C CA . GLY A 1 304 ? -5.098 15.493 0.196 1.00 84.75 304 GLY A CA 1
ATOM 2213 C C . GLY A 1 304 ? -5.313 14.033 0.603 1.00 84.75 304 GLY A C 1
ATOM 2214 O O . GLY A 1 304 ? -6.402 13.477 0.478 1.00 84.75 304 GLY A O 1
ATOM 2215 N N . TRP A 1 305 ? -4.242 13.412 1.084 1.00 90.00 305 TRP A N 1
ATOM 2216 C CA . TRP A 1 305 ? -4.216 12.038 1.575 1.00 90.00 305 TRP A CA 1
ATOM 2217 C C . TRP A 1 305 ? -4.649 12.000 3.032 1.00 90.00 305 TRP A C 1
ATOM 2219 O O . TRP A 1 305 ? -4.160 12.786 3.843 1.00 90.00 305 TRP A O 1
ATOM 2229 N N . GLN A 1 306 ? -5.579 11.108 3.369 1.00 93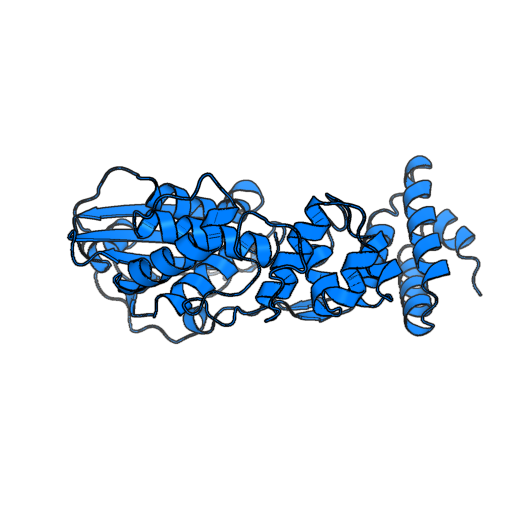.25 306 GLN A N 1
ATOM 2230 C CA . GLN A 1 306 ? -6.119 11.011 4.723 1.00 93.25 306 GLN A CA 1
ATOM 2231 C C . GLN A 1 306 ? -6.430 9.563 5.088 1.00 93.25 306 GLN A C 1
ATOM 2233 O O . GLN A 1 306 ? -6.977 8.816 4.278 1.00 93.25 306 GLN A O 1
ATOM 2238 N N . LEU A 1 307 ? -6.131 9.191 6.329 1.00 96.56 307 LEU A N 1
ATOM 2239 C CA . LEU A 1 307 ? -6.575 7.949 6.949 1.00 96.56 307 LEU A CA 1
ATOM 2240 C C . LEU A 1 307 ? -7.120 8.284 8.337 1.00 96.56 307 LEU A C 1
ATOM 2242 O O . LEU A 1 307 ? -6.364 8.535 9.272 1.00 96.56 307 LEU A O 1
ATOM 2246 N N . HIS A 1 308 ? -8.445 8.301 8.451 1.00 97.19 308 HIS A N 1
ATOM 2247 C CA . HIS A 1 308 ? -9.166 8.503 9.704 1.00 97.19 308 HIS A CA 1
ATOM 2248 C C . HIS A 1 308 ? -10.031 7.276 9.980 1.00 97.19 308 HIS A C 1
ATOM 2250 O O . HIS A 1 308 ? -11.131 7.119 9.436 1.00 97.19 308 HIS A O 1
ATOM 2256 N N . LEU A 1 309 ? -9.500 6.390 10.812 1.00 98.56 309 LEU A N 1
ATOM 2257 C CA . LEU A 1 309 ? -10.091 5.097 11.123 1.00 98.56 309 LEU A CA 1
ATOM 2258 C C . LEU A 1 309 ? -10.190 4.933 12.637 1.00 98.56 309 LEU A C 1
ATOM 2260 O O . LEU A 1 309 ? -9.332 5.425 13.370 1.00 98.56 309 LEU A O 1
ATOM 2264 N N . ALA A 1 310 ? -11.245 4.276 13.097 1.00 98.69 310 ALA A N 1
ATOM 2265 C CA . ALA A 1 310 ? -11.379 3.817 14.467 1.00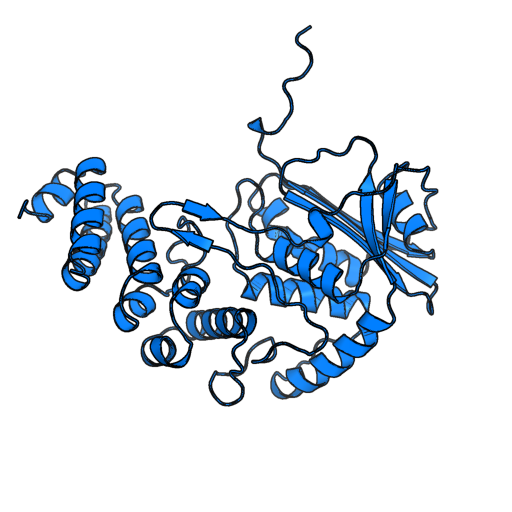 98.69 310 ALA A CA 1
ATOM 2266 C C . ALA A 1 310 ? -11.915 2.387 14.476 1.00 98.69 310 ALA A C 1
ATOM 2268 O O . ALA A 1 310 ? -12.764 2.028 13.657 1.00 98.69 310 ALA A O 1
ATOM 2269 N N . VAL A 1 311 ? -11.414 1.581 15.399 1.00 98.75 311 VAL A N 1
ATOM 2270 C CA . VAL A 1 311 ? -11.760 0.168 15.546 1.00 98.75 311 VAL A CA 1
ATOM 2271 C C . VAL A 1 311 ? -12.006 -0.084 17.023 1.00 98.75 311 VAL A C 1
ATOM 2273 O O . VAL A 1 311 ? -11.235 0.385 17.853 1.00 98.75 311 VAL A O 1
ATOM 2276 N N . ALA A 1 312 ? -13.101 -0.755 17.356 1.00 98.56 312 ALA A N 1
ATOM 2277 C CA . ALA A 1 312 ? -13.430 -1.111 18.729 1.00 98.56 312 ALA A CA 1
ATOM 2278 C C . ALA A 1 312 ? -13.580 -2.620 18.867 1.00 98.56 312 ALA A C 1
ATOM 2280 O O . ALA A 1 312 ? -14.273 -3.242 18.059 1.00 98.56 312 ALA A O 1
ATOM 2281 N N . ASP A 1 313 ? -12.983 -3.157 19.920 1.00 98.06 313 ASP A N 1
ATOM 2282 C CA . ASP A 1 313 ? -13.249 -4.488 20.433 1.00 98.06 313 ASP A CA 1
ATOM 2283 C C . ASP A 1 313 ? -14.389 -4.397 21.466 1.00 98.06 313 ASP A C 1
ATOM 2285 O O . ASP A 1 313 ? -14.211 -3.852 22.563 1.00 98.06 313 ASP A O 1
ATOM 2289 N N . PRO A 1 314 ? -15.600 -4.874 21.132 1.00 95.31 314 PRO A N 1
ATOM 2290 C CA . PRO A 1 314 ? -16.731 -4.813 22.047 1.00 95.31 314 PRO A CA 1
ATOM 2291 C C . PRO A 1 314 ? -16.642 -5.819 23.205 1.00 95.31 314 PRO A C 1
ATOM 2293 O O . PRO A 1 314 ? -17.380 -5.652 24.178 1.00 95.31 314 PRO A O 1
ATOM 2296 N N . VAL A 1 315 ? -15.809 -6.858 23.099 1.00 94.19 315 VAL A N 1
ATOM 2297 C CA . VAL A 1 315 ? -15.643 -7.897 24.125 1.00 94.19 315 VAL A CA 1
ATOM 2298 C C . VAL A 1 315 ? -14.730 -7.386 25.230 1.00 94.19 315 VAL A C 1
ATOM 2300 O O . VAL A 1 315 ? -15.109 -7.440 26.402 1.00 94.19 315 VAL A O 1
ATOM 2303 N N . ASP A 1 316 ? -13.589 -6.815 24.848 1.00 93.44 316 ASP A N 1
ATOM 2304 C CA . ASP A 1 316 ? -12.591 -6.311 25.794 1.00 93.44 316 ASP A CA 1
ATOM 2305 C C . ASP A 1 316 ? -12.834 -4.853 26.211 1.00 93.44 316 ASP A C 1
ATOM 2307 O O . ASP A 1 316 ? -12.220 -4.356 27.154 1.00 93.44 316 ASP A O 1
ATOM 2311 N N . GLY A 1 317 ? -13.761 -4.159 25.542 1.00 95.44 317 GLY A N 1
ATOM 2312 C CA . GLY A 1 317 ? -14.071 -2.755 25.825 1.00 95.44 317 GLY A CA 1
ATOM 2313 C C . GLY A 1 317 ? -12.970 -1.789 25.379 1.00 95.44 317 GLY A C 1
ATOM 2314 O O . GLY A 1 317 ? -12.937 -0.645 25.834 1.00 95.44 317 GLY A O 1
ATOM 2315 N N . LEU A 1 318 ? -12.089 -2.240 24.486 1.00 97.75 318 LEU A N 1
ATOM 2316 C CA . LEU A 1 318 ? -10.967 -1.477 23.958 1.00 97.75 318 LEU A CA 1
ATOM 2317 C C . LEU A 1 318 ? -11.332 -0.813 22.633 1.00 97.75 318 LEU A C 1
ATOM 2319 O O . LEU A 1 318 ? -12.125 -1.327 21.842 1.00 97.75 318 LEU A O 1
ATOM 2323 N N . ALA A 1 319 ? -10.719 0.330 22.352 1.00 98.56 319 ALA A N 1
ATOM 2324 C CA . ALA A 1 319 ? -10.790 0.929 21.033 1.00 98.56 319 ALA A CA 1
ATOM 2325 C C . ALA A 1 319 ? -9.518 1.675 20.663 1.00 98.56 319 ALA A C 1
ATOM 2327 O O . ALA A 1 319 ? -8.872 2.314 21.493 1.00 98.56 319 ALA A O 1
ATOM 2328 N N . TRP A 1 320 ? -9.242 1.675 19.367 1.00 98.81 320 TRP A N 1
ATOM 2329 C CA . TRP A 1 320 ? -8.142 2.387 18.746 1.00 98.81 320 TRP A CA 1
ATOM 2330 C C . TRP A 1 320 ? -8.676 3.395 17.741 1.00 98.81 320 TRP A C 1
ATOM 2332 O O . TRP A 1 320 ? -9.704 3.178 17.094 1.00 98.81 320 TRP A O 1
ATOM 2342 N N . ALA A 1 321 ? -7.970 4.507 17.588 1.00 98.81 321 ALA A N 1
ATOM 2343 C CA . ALA A 1 321 ? -8.227 5.466 16.526 1.00 98.81 321 ALA A CA 1
ATOM 2344 C C . ALA A 1 321 ? -6.911 5.989 15.961 1.00 98.81 321 ALA A C 1
ATOM 2346 O O . ALA A 1 321 ? -5.967 6.239 16.706 1.00 98.81 321 ALA A O 1
ATOM 2347 N N . VAL A 1 322 ? -6.871 6.197 14.647 1.00 98.75 322 VAL A N 1
ATOM 2348 C CA . VAL A 1 322 ? -5.762 6.850 13.950 1.00 98.75 322 VAL A CA 1
ATOM 2349 C C . VAL A 1 322 ? -6.269 8.077 13.209 1.00 98.75 322 VAL A C 1
ATOM 2351 O O . VAL A 1 322 ? -7.319 8.039 12.558 1.00 98.75 322 VAL A O 1
ATOM 2354 N N . ALA A 1 323 ? -5.513 9.166 13.322 1.00 97.69 323 ALA A N 1
ATOM 2355 C CA . ALA A 1 323 ? -5.627 10.337 12.474 1.00 97.69 323 ALA A CA 1
ATOM 2356 C C . ALA A 1 323 ? -4.333 10.501 11.678 1.00 97.69 323 ALA A C 1
ATOM 2358 O O . ALA A 1 323 ? -3.306 10.836 12.263 1.00 97.69 323 ALA A O 1
ATOM 2359 N N . ALA A 1 324 ? -4.382 10.299 10.362 1.00 96.56 324 ALA A N 1
ATOM 2360 C CA . ALA A 1 324 ? -3.277 10.620 9.471 1.00 96.56 324 ALA A CA 1
ATOM 2361 C C . ALA A 1 324 ? -3.721 11.544 8.344 1.00 96.56 324 ALA A C 1
ATOM 2363 O O . ALA A 1 324 ? -4.752 11.305 7.712 1.00 96.56 324 ALA A O 1
ATOM 2364 N N . THR A 1 325 ? -2.915 12.562 8.051 1.00 94.50 325 THR A N 1
ATOM 2365 C CA . THR A 1 325 ? -3.134 13.448 6.903 1.00 94.50 325 THR A CA 1
ATOM 2366 C C . THR A 1 325 ? -1.821 13.829 6.248 1.00 94.50 325 THR A C 1
ATOM 2368 O O . THR A 1 325 ? -0.823 14.030 6.937 1.00 94.50 325 THR A O 1
ATOM 2371 N N . ASP A 1 326 ? -1.845 14.005 4.935 1.00 92.00 326 ASP A N 1
ATOM 2372 C CA . ASP A 1 326 ? -0.754 14.591 4.170 1.00 92.00 326 ASP A CA 1
ATOM 2373 C C . ASP A 1 326 ? -1.313 15.358 2.966 1.00 92.00 326 ASP A C 1
ATOM 2375 O O . ASP A 1 326 ? -2.260 14.919 2.312 1.00 92.00 326 ASP A O 1
ATOM 2379 N N . ARG A 1 327 ? -0.769 16.536 2.674 1.00 85.25 327 ARG A N 1
ATOM 2380 C CA . ARG A 1 327 ? -1.313 17.450 1.658 1.00 85.25 327 ARG A CA 1
ATOM 2381 C C . ARG A 1 327 ? -0.198 18.241 0.994 1.00 85.25 327 ARG A C 1
ATOM 2383 O O . ARG A 1 327 ? 0.846 18.460 1.604 1.00 85.25 327 ARG A O 1
ATOM 2390 N N . ARG A 1 328 ? -0.434 18.710 -0.234 1.00 79.19 328 ARG A N 1
ATOM 2391 C CA . ARG A 1 328 ? 0.464 19.697 -0.840 1.00 79.19 328 ARG A CA 1
ATOM 2392 C C . ARG A 1 328 ? 0.185 21.070 -0.251 1.00 79.19 328 ARG A C 1
ATOM 2394 O O . ARG A 1 328 ? -0.943 21.369 0.136 1.00 79.19 328 ARG A O 1
ATOM 2401 N N . ASP A 1 329 ? 1.203 21.916 -0.234 1.00 69.50 329 ASP A N 1
ATOM 2402 C CA . ASP A 1 329 ? 1.073 23.287 0.266 1.00 69.50 329 ASP A CA 1
ATOM 2403 C C . ASP A 1 329 ? 0.059 24.089 -0.568 1.00 69.50 329 ASP A C 1
ATOM 2405 O O . ASP A 1 329 ? -0.694 24.897 -0.028 1.00 69.50 329 ASP A O 1
ATOM 2409 N N . ASP A 1 330 ? -0.045 23.773 -1.862 1.00 62.03 330 ASP A N 1
ATOM 2410 C CA . ASP A 1 330 ? -0.999 24.379 -2.797 1.00 62.03 330 ASP A CA 1
ATOM 2411 C C . ASP A 1 330 ? -2.454 23.896 -2.600 1.00 62.03 330 ASP A C 1
ATOM 2413 O O . ASP A 1 330 ? -3.381 24.529 -3.107 1.00 62.03 330 ASP A O 1
ATOM 2417 N N . ASP A 1 331 ? -2.675 22.803 -1.854 1.00 55.25 331 ASP A N 1
ATOM 2418 C CA . ASP A 1 331 ? -4.015 22.308 -1.493 1.00 55.25 331 ASP A CA 1
ATOM 2419 C C . ASP A 1 331 ? -4.589 23.042 -0.263 1.00 55.25 331 ASP A C 1
ATOM 2421 O O . ASP A 1 331 ? -5.758 22.859 0.097 1.00 55.25 331 ASP A O 1
ATOM 2425 N N . ALA A 1 332 ? -3.792 23.889 0.402 1.00 51.66 332 ALA A N 1
ATOM 2426 C CA . ALA A 1 332 ? -4.302 24.810 1.405 1.00 51.66 332 ALA A CA 1
ATOM 2427 C C . ALA A 1 332 ? -5.120 25.900 0.699 1.00 51.66 332 ALA A C 1
ATOM 2429 O O . ALA A 1 332 ? -4.593 26.669 -0.104 1.00 51.66 332 ALA A O 1
ATOM 2430 N N . LEU A 1 333 ? -6.422 25.985 1.004 1.00 47.50 333 LEU A N 1
ATOM 2431 C CA . LEU A 1 333 ? -7.256 27.100 0.550 1.00 47.50 333 LEU A CA 1
ATOM 2432 C C . LEU A 1 333 ? -6.509 28.419 0.810 1.00 47.50 333 LEU A C 1
ATOM 2434 O O . LEU A 1 333 ? -6.015 28.602 1.929 1.00 47.50 333 LEU A O 1
ATOM 2438 N N . PRO A 1 334 ? -6.422 29.342 -0.169 1.00 40.84 334 PRO A N 1
ATOM 2439 C CA . PRO A 1 334 ? -5.804 30.632 0.078 1.00 40.84 334 PRO A CA 1
ATOM 2440 C C . PRO A 1 334 ? -6.534 31.275 1.255 1.00 40.84 334 PRO A C 1
ATOM 2442 O O . PRO A 1 334 ? -7.748 31.488 1.201 1.00 40.84 334 PRO A O 1
ATOM 2445 N N . GLY A 1 335 ? -5.794 31.531 2.337 1.00 42.28 335 GLY A N 1
ATOM 2446 C CA . GLY A 1 335 ? -6.325 32.221 3.505 1.00 42.28 335 GLY A CA 1
ATOM 2447 C C . GLY A 1 335 ? -6.987 33.538 3.088 1.00 42.28 335 GLY A C 1
ATOM 2448 O O . GLY A 1 335 ? -6.628 34.104 2.045 1.00 42.28 335 GLY A O 1
ATOM 2449 N N . PRO A 1 336 ? -7.969 34.037 3.859 1.00 38.28 336 PRO A N 1
ATOM 2450 C CA . PRO A 1 336 ? -8.610 35.301 3.539 1.00 38.28 336 PRO A CA 1
ATOM 2451 C C . PRO A 1 336 ? -7.526 36.372 3.401 1.00 38.28 336 PRO A C 1
ATOM 2453 O O . PRO A 1 336 ? -6.746 36.599 4.325 1.00 38.28 336 PRO A O 1
ATOM 2456 N N . ARG A 1 337 ? -7.450 36.993 2.219 1.00 39.41 337 ARG A N 1
ATOM 2457 C CA . ARG A 1 337 ? -6.597 38.162 2.005 1.00 39.41 337 ARG A CA 1
ATOM 2458 C C . ARG A 1 337 ? -7.113 39.254 2.942 1.00 39.41 337 ARG A C 1
ATOM 2460 O O . ARG A 1 337 ? -8.210 39.761 2.719 1.00 39.41 337 ARG A O 1
ATOM 2467 N N . THR A 1 338 ? -6.364 39.529 4.007 1.00 48.84 338 THR A N 1
ATOM 2468 C CA . THR A 1 338 ? -6.549 40.700 4.875 1.00 48.84 338 THR A CA 1
ATOM 2469 C C . THR A 1 338 ? -6.224 41.977 4.125 1.00 48.84 338 THR A C 1
ATOM 2471 O O . THR A 1 338 ? -5.217 41.948 3.377 1.00 48.84 338 THR A O 1
#

Secondary structure (DSSP, 8-state):
---HHHHHHHT-HHHHHHHHHHHHHHT-HHHHHHHHHHHHHHHHTT--THHHHHHHHHHHHHHS-HHHHHHT--TTTTTTSSS-HHHHHHHH--HHHHGGG---HHHHHHHHHHHHHTT---TTTS---SS-SS--TTS--PPPPEEETTEEE-PPPHHHHSPPPPPEE----EEPPP-HHHHHHHHHTHHHHHHSS-EEEEEEEES-HHHHHHTT-SEEEEEEE-HHHHHHHHHHHHH--TTTS----HHHHHHHHHHHHHHHHTPPPPSSGGGHHHHHHHHHHHHHHSEEEEEEETT--SSSEEEEEEEEETTTTEEEEEEEEE--GGGSPPPP--

pLDDT: mean 93.0, std 9.7, range [38.28, 98.81]

Foldseek 3Di:
DPPLLVCLVVLVQVVLVVVLVVCLVVLVLVVLLVSLVSLVVCVVVVRPSPVSSLLSLLSQLQRNFQQSNQVQQDVCRSQVPQARSLLRNLVHDALVRNVVRHPDLVSQVSNLLSNQLVADQCVVPGDFDLAHSHDFPLADSAQGWDDDSPDIDQDAQPQLVDDFDFKDFQAAAAWDDDDQLQVLQCLLQVLCVVPHVKDKGKTKHLAFQSNQVCVVARIKTKDWDALNSLLNLSQSNSQQNWAGGHGNHSSRSNSSSLSSLCRLLVNDRDPDSVCNVVSSVVSSVSSRQKTKMAMDHPPDDSDTRWDWIKIARPVSSMIMTMTMGGHDPVSPDPDPDD